Protein AF-A0A8K0P009-F1 (afdb_monomer)

Sequence (288 aa):
MQSMHVRSILKTGPILSSTVDIGKTGFQLRPVAGYLSPRDFLSGLAFRVFHCTQYIRHSSDPFYTPEPDCCHELLGHMPLLANPSFAQFSQELGLATLGASDDDVQKLATLYFFTVEFGLCKQRGKMRVYGAGLLSSVSELRHAVSLSPSGEGKEKTKLKRFDPEITCQEECVITAFQNAYFYTDSFEEAKEKMRAFASKIKRPFGVRYNPYTQSVEVLSSAQKVAALVSELRGDLCIVSNALAKIREQDETVDVEGLATLLKKGIGIESGQNQGGKVDNAENSTNNN

Foldseek 3Di:
DDPPDPVPVVPDDPDQDDWDQLAPQRATEHEDCFDDDLLVQLLCLLLSYHYAYAAQDDPVCNQDDLGCHNLLCVQQQSVQCNPNLSSVLSNLLSQLSVQFDPLVSLLSSLLCCLPQAFAWEQDPNAIGTRHSVLRSHPVLVVVVNCLTPPHPDPPVVQEEEDASVVSSPADDDRPDHGSHHYYYHDSVVSSVRSVVVSVPGDDQWHWDQDNVVSDIDTHNDPVSVVVVVVVVVVVVVVVVVVVVVVCVVDVPDPPVVVVVVVVVVPDDPPDDDPDDPPDDDDDDDDDD

Solvent-accessible surface area (backbone atoms only — not comparable to full-atom values): 17039 Å² total; per-residue (Å²): 135,84,82,82,65,78,59,68,86,71,67,68,72,103,59,102,72,79,64,45,74,61,54,94,47,68,26,30,38,38,86,36,98,66,92,66,57,65,64,61,49,37,44,31,20,39,68,33,30,44,77,35,40,78,54,70,67,61,82,93,43,79,78,59,69,93,62,80,25,28,61,35,44,58,60,13,44,47,70,44,42,41,34,59,62,49,34,50,40,49,23,50,58,6,52,52,42,66,78,43,52,72,71,56,33,50,30,50,44,32,41,42,43,45,36,59,29,46,13,32,33,36,55,94,91,37,81,43,80,63,5,14,56,32,64,51,20,71,68,52,35,53,52,62,57,39,44,34,94,91,35,94,53,92,61,48,84,33,61,43,74,66,42,69,86,61,46,32,72,53,81,86,57,81,90,54,80,65,78,60,38,27,32,38,71,43,59,65,58,50,37,55,51,48,52,64,51,46,72,69,57,78,54,95,53,48,78,42,76,39,80,90,77,71,42,77,46,76,42,69,47,70,69,56,48,49,52,50,52,54,53,52,52,51,54,52,49,53,52,52,54,50,51,54,57,46,46,77,77,38,84,82,63,63,61,66,64,55,54,47,55,61,58,68,75,63,77,71,84,77,80,76,77,82,77,79,81,82,86,76,88,82,89,82,88,76,88,134

Organism: Ladona fulva (NCBI:txid123851)

Radius of gyration: 24.61 Å; Cα contacts (8 Å, |Δi|>4): 345; chains: 1; bounding box: 63×99×61 Å

pLDDT: mean 81.7, std 20.59, range [25.66, 98.25]

Secondary structure (DSSP, 8-state):
-----TTTTT---S-TT-PEE-STT--EEEE-SS---HHHHHHHHHTTEEEE------TT-TT--SS--HHHIIIIIHHHHTSHHHHHHHHHHHHHHTT--HHHHHHHHHHHIIIIIT-EEEETTEEEE--HHHHH-HHHHHHHHHTSTTS--S-GGGEEE--HHHHTTS---SSS--S-EEEES-HHHHHHHHHHHHTTS--SSEEEEETTTTEEEEE-SHHHHHHHHHHHHHHHHHHHHHHHHHHHH-TT--HHHHHHHHHHTT----------------------

Nearest PDB structures (foldseek):
  7zii-assembly1_A  TM=9.830E-01  e=1.127E-25  Homo sapiens
  7zih-assembly1_A  TM=9.866E-01  e=1.502E-25  Homo sapiens
  2pah-assembly1_B-2  TM=9.469E-01  e=3.773E-26  Homo sapiens
  2pah-assembly1_A-2  TM=8.818E-01  e=1.502E-26  Homo sapiens
  1kw0-assembly1_A-2  TM=9.255E-01  e=6.337E-25  Homo sapiens

Structure (mmCIF, N/CA/C/O backbone):
data_AF-A0A8K0P009-F1
#
_entry.id   AF-A0A8K0P009-F1
#
loop_
_atom_site.group_PDB
_atom_site.id
_atom_site.type_symbol
_atom_site.label_atom_id
_atom_site.label_alt_id
_atom_site.label_comp_id
_atom_site.label_asym_id
_atom_site.label_entity_id
_atom_site.label_seq_id
_atom_site.pdbx_PDB_ins_code
_atom_site.Cartn_x
_atom_site.Cartn_y
_atom_site.Cartn_z
_atom_site.occupancy
_atom_site.B_iso_or_equiv
_atom_site.auth_seq_id
_atom_site.auth_comp_id
_atom_site.auth_asym_id
_atom_site.auth_atom_id
_atom_site.pdbx_PDB_model_num
ATOM 1 N N . MET A 1 1 ? 26.035 -14.301 7.266 1.00 30.67 1 MET A N 1
ATOM 2 C CA . MET A 1 1 ? 25.347 -14.387 5.959 1.00 30.67 1 MET A CA 1
ATOM 3 C C . MET A 1 1 ? 24.536 -15.673 5.933 1.00 30.67 1 MET A C 1
ATOM 5 O O . MET A 1 1 ? 25.100 -16.729 5.687 1.00 30.67 1 MET A O 1
ATOM 9 N N . GLN A 1 2 ? 23.249 -15.622 6.284 1.00 27.97 2 GLN A N 1
ATOM 10 C CA . GLN A 1 2 ? 22.366 -16.779 6.111 1.00 27.97 2 GLN A CA 1
ATOM 11 C C . GLN A 1 2 ? 21.967 -16.859 4.635 1.00 27.97 2 GLN A C 1
ATOM 13 O O . GLN A 1 2 ? 21.415 -15.913 4.081 1.00 27.97 2 GLN A O 1
ATOM 18 N N . SER A 1 3 ? 22.308 -17.976 3.996 1.00 25.66 3 SER A N 1
ATOM 19 C CA . SER A 1 3 ? 21.879 -18.325 2.645 1.00 25.66 3 SER A CA 1
ATOM 20 C C . SER A 1 3 ? 20.359 -18.521 2.644 1.00 25.66 3 SER A C 1
ATOM 22 O O . SER A 1 3 ? 19.866 -19.556 3.092 1.00 25.66 3 SER A O 1
ATOM 24 N N . MET A 1 4 ? 19.609 -17.526 2.162 1.00 34.03 4 MET A N 1
ATOM 25 C CA . MET A 1 4 ? 18.204 -17.712 1.798 1.00 34.03 4 MET A CA 1
ATOM 26 C C . MET A 1 4 ? 18.154 -18.641 0.582 1.00 34.03 4 MET A C 1
ATOM 28 O O . MET A 1 4 ? 18.315 -18.222 -0.560 1.00 34.03 4 MET A O 1
ATOM 32 N N . HIS A 1 5 ? 17.981 -19.938 0.827 1.00 36.47 5 HIS A N 1
ATOM 33 C CA . HIS A 1 5 ? 17.626 -20.878 -0.226 1.00 36.47 5 HIS A CA 1
ATOM 34 C C . HIS A 1 5 ? 16.200 -20.552 -0.694 1.00 36.47 5 HIS A C 1
ATOM 36 O O . HIS A 1 5 ? 15.256 -20.697 0.079 1.00 36.47 5 HIS A O 1
ATOM 42 N N . VAL A 1 6 ? 16.030 -20.236 -1.983 1.00 43.78 6 VAL A N 1
ATOM 43 C CA . VAL A 1 6 ? 14.740 -20.046 -2.703 1.00 43.78 6 VAL A CA 1
ATOM 44 C C . VAL A 1 6 ? 13.778 -21.255 -2.567 1.00 43.78 6 VAL A C 1
ATOM 46 O O . VAL A 1 6 ? 12.625 -21.231 -2.980 1.00 43.78 6 VAL A O 1
ATOM 49 N N . ARG A 1 7 ? 14.218 -22.336 -1.914 1.00 37.19 7 ARG A N 1
ATOM 50 C CA . ARG A 1 7 ? 13.506 -23.609 -1.756 1.00 37.19 7 ARG A CA 1
ATOM 51 C C . ARG A 1 7 ? 12.251 -23.558 -0.874 1.00 37.19 7 ARG A C 1
ATOM 53 O O . ARG A 1 7 ? 11.506 -24.526 -0.917 1.00 37.19 7 ARG A O 1
ATOM 60 N N . SER A 1 8 ? 12.016 -22.509 -0.080 1.00 46.16 8 SER A N 1
ATOM 61 C CA . SER A 1 8 ? 10.871 -22.482 0.853 1.00 46.16 8 SER A CA 1
ATOM 62 C C . SER A 1 8 ? 9.523 -22.295 0.141 1.00 46.16 8 SER A C 1
ATOM 64 O O . SER A 1 8 ? 8.593 -23.050 0.395 1.00 46.16 8 SER A O 1
ATOM 66 N N . ILE A 1 9 ? 9.430 -21.367 -0.820 1.00 45.75 9 ILE A N 1
ATOM 67 C CA . ILE A 1 9 ? 8.174 -21.107 -1.558 1.00 45.75 9 ILE A CA 1
ATOM 68 C C . ILE A 1 9 ? 7.857 -22.224 -2.568 1.00 45.75 9 ILE A C 1
ATOM 70 O O . ILE A 1 9 ? 6.699 -22.463 -2.894 1.00 45.75 9 ILE A O 1
ATOM 74 N N . LEU A 1 10 ? 8.883 -22.938 -3.042 1.00 42.72 10 LEU A N 1
ATOM 75 C CA . LEU A 1 10 ? 8.761 -23.972 -4.077 1.00 42.72 10 LEU A CA 1
ATOM 76 C C . LEU A 1 10 ? 8.593 -25.401 -3.525 1.00 42.72 10 LEU A C 1
ATOM 78 O O . LEU A 1 10 ? 8.456 -26.342 -4.303 1.00 42.72 10 LEU A O 1
ATOM 82 N N . LYS A 1 11 ? 8.620 -25.600 -2.199 1.00 36.94 11 LYS A N 1
ATOM 83 C CA . LYS A 1 11 ? 8.397 -26.910 -1.565 1.00 36.94 11 LYS A CA 1
ATOM 84 C C . LYS A 1 11 ? 6.999 -27.016 -0.960 1.00 36.94 11 LYS A C 1
ATOM 86 O O . LYS A 1 11 ? 6.860 -27.201 0.244 1.00 36.94 11 LYS A O 1
ATOM 91 N N . THR A 1 12 ? 5.973 -27.029 -1.799 1.00 38.81 12 THR A N 1
ATOM 92 C CA . THR A 1 12 ? 4.740 -27.754 -1.478 1.00 38.81 12 THR A CA 1
ATOM 93 C C . THR A 1 12 ? 4.312 -28.561 -2.699 1.00 38.81 12 THR A C 1
ATOM 95 O O . THR A 1 12 ? 4.038 -28.029 -3.770 1.00 38.81 12 THR A O 1
ATOM 98 N N . GLY A 1 13 ? 4.323 -29.891 -2.543 1.00 34.75 13 GLY A N 1
ATOM 99 C CA . GLY A 1 13 ? 3.594 -30.804 -3.425 1.00 34.75 13 GLY A CA 1
ATOM 100 C C . GLY A 1 13 ? 2.082 -30.530 -3.357 1.00 34.75 13 GLY A C 1
ATOM 101 O O . GLY A 1 13 ? 1.672 -29.563 -2.719 1.00 34.75 13 GLY A O 1
ATOM 102 N N . PRO A 1 14 ? 1.236 -31.352 -3.997 1.00 34.50 14 PRO A N 1
ATOM 103 C CA . PRO A 1 14 ? -0.119 -30.979 -4.396 1.00 34.50 14 PRO A CA 1
ATOM 104 C C . PRO A 1 14 ? -1.031 -30.735 -3.186 1.00 34.50 14 PRO A C 1
ATOM 106 O O . PRO A 1 14 ? -1.722 -31.633 -2.721 1.00 34.50 14 PRO A O 1
ATOM 109 N N . ILE A 1 15 ? -1.036 -29.505 -2.676 1.00 35.59 15 ILE A N 1
ATOM 110 C CA . ILE A 1 15 ? -2.010 -28.981 -1.723 1.00 35.59 15 ILE A CA 1
ATOM 111 C C . ILE A 1 15 ? -2.274 -27.531 -2.133 1.00 35.59 15 ILE A C 1
ATOM 113 O O . ILE A 1 15 ? -1.469 -26.635 -1.898 1.00 35.59 15 ILE A O 1
ATOM 117 N N . LEU A 1 16 ? -3.433 -27.318 -2.750 1.00 37.25 16 LEU A N 1
ATOM 118 C CA . LEU A 1 16 ? -3.991 -26.054 -3.245 1.00 37.25 16 LEU A CA 1
ATOM 119 C C . LEU A 1 16 ? -4.258 -24.979 -2.153 1.00 37.25 16 LEU A C 1
ATOM 121 O O . LEU A 1 16 ? -5.179 -24.184 -2.301 1.00 37.25 16 LEU A O 1
ATOM 125 N N . SER A 1 17 ? -3.514 -24.929 -1.038 1.00 40.19 17 SER A N 1
ATOM 126 C CA . SER A 1 17 ? -3.898 -24.098 0.123 1.00 40.19 17 SER A CA 1
ATOM 127 C C . SER A 1 17 ? -2.759 -23.584 1.025 1.00 40.19 17 SER A C 1
ATOM 129 O O . SER A 1 17 ? -3.042 -23.082 2.114 1.00 40.19 17 SER A O 1
ATOM 131 N N . SER A 1 18 ? -1.478 -23.696 0.661 1.00 45.41 18 SER A N 1
ATOM 132 C CA . SER A 1 18 ? -0.405 -23.257 1.571 1.00 45.41 18 SER A CA 1
ATOM 133 C C . SER A 1 18 ? -0.130 -21.756 1.455 1.00 45.41 18 SER A C 1
ATOM 135 O O . SER A 1 18 ? 0.723 -21.326 0.679 1.00 45.41 18 SER A O 1
ATOM 137 N N . THR A 1 19 ? -0.847 -20.965 2.241 1.00 55.84 19 THR A N 1
ATOM 138 C CA . THR A 1 19 ? -0.528 -19.558 2.458 1.00 55.84 19 THR A CA 1
ATOM 139 C C . THR A 1 19 ? 0.731 -19.417 3.323 1.00 55.84 19 THR A C 1
ATOM 141 O O . THR A 1 19 ? 0.817 -20.044 4.378 1.00 55.84 19 THR A O 1
ATOM 144 N N . VAL A 1 20 ? 1.707 -18.604 2.903 1.00 60.28 20 VAL A N 1
ATOM 145 C CA . VAL A 1 20 ? 2.945 -18.342 3.672 1.00 60.28 20 VAL A CA 1
ATOM 146 C C . VAL A 1 20 ? 2.841 -16.992 4.381 1.00 60.28 20 VAL A C 1
ATOM 148 O O . VAL A 1 20 ? 2.578 -15.989 3.723 1.00 60.28 20 VAL A O 1
ATOM 151 N N . ASP A 1 21 ? 3.053 -16.963 5.700 1.00 70.00 21 ASP A N 1
ATOM 152 C CA . ASP A 1 21 ? 3.097 -15.726 6.496 1.00 70.00 21 ASP A CA 1
ATOM 153 C C . ASP A 1 21 ? 4.453 -15.014 6.322 1.00 70.00 21 ASP A C 1
ATOM 155 O O . ASP A 1 21 ? 5.514 -15.612 6.520 1.00 70.00 21 ASP A O 1
ATOM 159 N N . ILE A 1 22 ? 4.416 -13.736 5.936 1.00 63.84 22 ILE A N 1
ATOM 160 C CA . ILE A 1 22 ? 5.591 -12.893 5.656 1.00 63.84 22 ILE A CA 1
ATOM 161 C C . ILE A 1 22 ? 6.216 -12.331 6.956 1.00 63.84 22 ILE A C 1
ATOM 163 O O . ILE A 1 22 ? 7.293 -11.733 6.926 1.00 63.84 22 ILE A O 1
ATOM 167 N N . GLY A 1 23 ? 5.604 -12.545 8.130 1.00 65.69 23 GLY A N 1
ATOM 168 C CA . GLY A 1 23 ? 6.205 -12.231 9.430 1.00 65.69 23 GLY A CA 1
ATOM 169 C C . GLY A 1 23 ? 5.229 -11.616 10.435 1.00 65.69 23 GLY A C 1
ATOM 170 O O . GLY A 1 23 ? 4.098 -12.047 10.589 1.00 65.69 23 GLY A O 1
ATOM 171 N N . LYS A 1 24 ? 5.652 -10.575 11.170 1.00 78.44 24 LYS A N 1
ATOM 172 C CA . LYS A 1 24 ? 4.846 -9.955 12.252 1.00 78.44 24 LYS A CA 1
ATOM 173 C C . LYS A 1 24 ? 3.678 -9.081 11.765 1.00 78.44 24 LYS A C 1
ATOM 175 O O . LYS A 1 24 ? 3.045 -8.407 12.575 1.00 78.44 24 LYS A O 1
ATOM 180 N N . THR A 1 25 ? 3.421 -9.027 10.461 1.00 92.06 25 THR A N 1
ATOM 181 C CA . THR A 1 25 ? 2.421 -8.132 9.860 1.00 92.06 25 THR A CA 1
ATOM 182 C C . THR A 1 25 ? 1.135 -8.854 9.474 1.00 92.06 25 THR A C 1
ATOM 184 O O . THR A 1 25 ? 0.177 -8.188 9.092 1.00 92.06 25 THR A O 1
ATOM 187 N N . GLY A 1 26 ? 1.068 -10.185 9.582 1.00 92.19 26 GLY A N 1
ATOM 188 C CA . GLY A 1 26 ? -0.100 -10.969 9.170 1.00 92.19 26 GLY A CA 1
ATOM 189 C C . GLY A 1 26 ? -0.363 -10.933 7.662 1.00 92.19 26 GLY A C 1
ATOM 190 O O . GLY A 1 26 ? -1.478 -11.234 7.243 1.00 92.19 26 GLY A O 1
ATOM 191 N N . PHE A 1 27 ? 0.628 -10.516 6.863 1.00 94.75 27 PHE A N 1
ATOM 192 C CA . PHE A 1 27 ? 0.581 -10.619 5.410 1.00 94.75 27 PHE A CA 1
ATOM 193 C C . PHE A 1 27 ? 0.875 -12.039 4.951 1.00 94.75 27 PHE A C 1
ATOM 195 O O . PHE A 1 27 ? 1.713 -12.739 5.511 1.00 94.75 27 PHE A O 1
ATOM 202 N N . GLN A 1 28 ? 0.179 -12.436 3.902 1.00 93.69 28 GLN A N 1
ATOM 203 C CA . GLN A 1 28 ? 0.027 -13.808 3.476 1.00 93.69 28 GLN A CA 1
ATOM 204 C C . GLN A 1 28 ? 0.265 -13.926 1.972 1.00 93.69 28 GLN A C 1
ATOM 206 O O . GLN A 1 28 ? -0.235 -13.111 1.201 1.00 93.69 28 GLN A O 1
ATOM 211 N N . LEU A 1 29 ? 1.008 -14.944 1.542 1.00 91.88 29 LEU A N 1
ATOM 212 C CA . LEU A 1 29 ? 1.266 -15.200 0.125 1.00 91.88 29 LEU A CA 1
ATOM 213 C C . LEU A 1 29 ? 0.272 -16.176 -0.479 1.00 91.88 29 LEU A C 1
ATOM 215 O O . LEU A 1 29 ? 0.093 -17.275 0.043 1.00 91.88 29 LEU A O 1
ATOM 219 N N . ARG A 1 30 ? -0.301 -15.807 -1.626 1.00 93.31 30 ARG A N 1
ATOM 220 C CA . ARG A 1 30 ? -1.132 -16.693 -2.440 1.00 93.31 30 ARG A CA 1
ATOM 221 C C . ARG A 1 30 ? -0.499 -16.887 -3.819 1.00 93.31 30 ARG A C 1
ATOM 223 O O . ARG A 1 30 ? -0.306 -15.895 -4.517 1.00 93.31 30 ARG A O 1
ATOM 230 N N . PRO A 1 31 ? -0.202 -18.127 -4.241 1.00 93.75 31 PRO A N 1
ATOM 231 C CA . PRO A 1 31 ? 0.301 -18.377 -5.584 1.00 93.75 31 PRO A CA 1
ATOM 232 C C . PRO A 1 31 ? -0.661 -17.867 -6.659 1.00 93.75 31 PRO A C 1
ATOM 234 O O . PRO A 1 31 ? -1.873 -18.077 -6.558 1.00 93.75 31 PRO A O 1
ATOM 237 N N . VAL A 1 32 ? -0.116 -17.243 -7.700 1.00 94.31 32 VAL A N 1
ATOM 238 C CA . VAL A 1 32 ? -0.857 -16.853 -8.902 1.00 94.31 32 VAL A CA 1
ATOM 239 C C . VAL A 1 32 ? -0.081 -17.249 -10.155 1.00 94.31 32 VAL A C 1
ATOM 241 O O . VAL A 1 32 ? 1.148 -17.238 -10.173 1.00 94.31 32 VAL A O 1
ATOM 244 N N . ALA A 1 33 ? -0.807 -17.641 -11.202 1.00 88.88 33 ALA A N 1
ATOM 245 C CA . ALA A 1 33 ? -0.206 -18.106 -12.451 1.00 88.88 33 ALA A CA 1
ATOM 246 C C . ALA A 1 33 ? 0.322 -16.965 -13.341 1.00 88.88 33 ALA A C 1
ATOM 248 O O . ALA A 1 33 ? 1.121 -17.222 -14.235 1.00 88.88 33 ALA A O 1
ATOM 249 N N . GLY A 1 34 ? -0.124 -15.728 -13.114 1.00 86.31 34 GLY A N 1
ATOM 250 C CA . GLY A 1 34 ? 0.221 -14.562 -13.923 1.00 86.31 34 GLY A CA 1
ATOM 251 C C . GLY A 1 34 ? -0.599 -13.338 -13.518 1.00 86.31 34 GLY A C 1
ATOM 252 O O . GLY A 1 34 ? -1.045 -13.240 -12.374 1.00 86.31 34 GLY A O 1
ATOM 253 N N . TYR A 1 35 ? -0.812 -12.421 -14.462 1.00 88.62 35 TYR A N 1
ATOM 254 C CA . TYR A 1 35 ? -1.508 -11.160 -14.212 1.00 88.62 35 TYR A CA 1
ATOM 255 C C . TYR A 1 35 ? -2.952 -11.349 -13.731 1.00 88.62 35 TYR A C 1
ATOM 257 O O . TYR A 1 35 ? -3.719 -12.146 -14.273 1.00 88.62 35 TYR A O 1
ATOM 265 N N . LEU A 1 36 ? -3.326 -10.549 -12.735 1.00 94.12 36 LEU A N 1
ATOM 266 C CA . LEU A 1 36 ? -4.698 -10.377 -12.271 1.00 94.12 36 LEU A CA 1
ATOM 267 C C . LEU A 1 36 ? -5.235 -9.027 -12.735 1.00 94.12 36 LEU A C 1
ATOM 269 O O . LEU A 1 36 ? -4.468 -8.099 -13.000 1.00 94.12 36 LEU A O 1
ATOM 273 N N . SER A 1 37 ? -6.562 -8.896 -12.776 1.00 97.06 37 SER A N 1
ATOM 274 C CA . SER A 1 37 ? -7.167 -7.574 -12.921 1.00 97.06 37 SER A CA 1
ATOM 275 C C . SER A 1 37 ? -6.740 -6.680 -11.742 1.00 97.06 37 SER A C 1
ATOM 277 O O . SER A 1 37 ? -6.559 -7.190 -10.627 1.00 97.06 37 SER A O 1
ATOM 279 N N . PRO A 1 38 ? -6.613 -5.350 -11.926 1.00 96.88 38 PRO A N 1
ATOM 280 C CA . PRO A 1 38 ? -6.282 -4.452 -10.822 1.00 96.88 38 PRO A CA 1
ATOM 281 C C . PRO A 1 38 ? -7.237 -4.603 -9.633 1.00 96.88 38 PRO A C 1
ATOM 283 O O . PRO A 1 38 ? -6.809 -4.583 -8.480 1.00 96.88 38 PRO A O 1
ATOM 286 N N . ARG A 1 39 ? -8.527 -4.834 -9.912 1.00 97.81 39 ARG A N 1
ATOM 287 C CA . ARG A 1 39 ? -9.554 -5.075 -8.896 1.00 97.81 39 ARG A CA 1
ATOM 288 C C . ARG A 1 39 ? -9.253 -6.323 -8.070 1.00 97.81 39 ARG A C 1
ATOM 290 O O . ARG A 1 39 ? -9.292 -6.238 -6.845 1.00 97.81 39 ARG A O 1
ATOM 297 N N . ASP A 1 40 ? -8.946 -7.449 -8.707 1.00 96.88 40 ASP A N 1
ATOM 298 C CA . ASP A 1 40 ? -8.700 -8.714 -8.003 1.00 96.88 40 ASP A CA 1
ATOM 299 C C . ASP A 1 40 ? -7.400 -8.669 -7.199 1.00 96.88 40 ASP A C 1
ATOM 301 O O . ASP A 1 40 ? -7.366 -9.084 -6.037 1.00 96.88 40 ASP A O 1
ATOM 305 N N . PHE A 1 41 ? -6.340 -8.110 -7.790 1.00 97.69 41 PHE A N 1
ATOM 306 C CA . PHE A 1 41 ? -5.055 -7.978 -7.116 1.00 97.69 41 PHE A CA 1
ATOM 307 C C . PHE A 1 41 ? -5.160 -7.083 -5.875 1.00 97.69 41 PHE A C 1
ATOM 309 O O . PHE A 1 41 ? -4.824 -7.516 -4.768 1.00 97.69 41 PHE A O 1
ATOM 316 N N . LEU A 1 42 ? -5.680 -5.860 -6.036 1.00 97.88 42 LEU A N 1
ATOM 317 C CA . LEU A 1 42 ? -5.794 -4.895 -4.941 1.00 97.88 42 LEU A CA 1
ATOM 318 C C . LEU A 1 42 ? -6.796 -5.356 -3.875 1.00 97.88 42 LEU A C 1
ATOM 320 O O . LEU A 1 42 ? -6.547 -5.159 -2.686 1.00 97.88 42 LEU A O 1
ATOM 324 N N . SER A 1 43 ? -7.881 -6.037 -4.260 1.00 96.69 43 SER A N 1
ATOM 325 C CA . SER A 1 43 ? -8.813 -6.623 -3.287 1.00 96.69 43 SER A CA 1
ATOM 326 C C . SER A 1 43 ? -8.117 -7.647 -2.390 1.00 96.69 43 SER A C 1
ATOM 328 O O . SER A 1 43 ? -8.418 -7.699 -1.202 1.00 96.69 43 SER A O 1
ATOM 330 N N . GLY A 1 44 ? -7.141 -8.405 -2.905 1.00 97.69 44 GLY A N 1
ATOM 331 C CA . GLY A 1 44 ? -6.297 -9.286 -2.090 1.00 97.69 44 GLY A CA 1
ATOM 332 C C . GLY A 1 44 ? -5.565 -8.537 -0.972 1.00 97.69 44 GLY A C 1
ATOM 333 O O . GLY A 1 44 ? -5.593 -8.963 0.187 1.00 97.69 44 GLY A O 1
ATOM 334 N N . LEU A 1 45 ? -4.999 -7.365 -1.282 1.00 98.00 45 LEU A N 1
ATOM 335 C CA . LEU A 1 45 ? -4.276 -6.549 -0.302 1.00 98.00 45 LEU A CA 1
ATOM 336 C C . LEU A 1 45 ? -5.169 -6.114 0.868 1.00 98.00 45 LEU A C 1
ATOM 338 O O . LEU A 1 45 ? -4.681 -6.000 1.993 1.00 98.00 45 LEU A O 1
ATOM 342 N N . ALA A 1 46 ? -6.479 -5.944 0.645 1.00 97.56 46 ALA A N 1
ATOM 343 C CA . ALA A 1 46 ? -7.436 -5.612 1.703 1.00 97.56 46 ALA A CA 1
ATOM 344 C C . ALA A 1 46 ? -7.458 -6.667 2.827 1.00 97.56 46 ALA A C 1
ATOM 346 O O . ALA A 1 46 ? -7.653 -6.330 3.998 1.00 97.56 46 ALA A O 1
ATOM 347 N N . PHE A 1 47 ? -7.192 -7.927 2.475 1.00 97.25 47 PHE A N 1
ATOM 348 C CA . PHE A 1 47 ? -7.119 -9.075 3.381 1.00 97.25 47 PHE A CA 1
ATOM 349 C C . PHE A 1 47 ? -5.686 -9.409 3.804 1.00 97.25 47 PHE A C 1
ATOM 351 O O . PHE A 1 47 ? -5.438 -10.477 4.354 1.00 97.25 47 PHE A O 1
ATOM 358 N N . ARG A 1 48 ? -4.729 -8.509 3.537 1.00 97.12 48 ARG A N 1
ATOM 359 C CA . ARG A 1 48 ? -3.292 -8.766 3.689 1.00 97.12 48 ARG A CA 1
ATOM 360 C C . ARG A 1 48 ? -2.823 -9.986 2.891 1.00 97.12 48 ARG A C 1
ATOM 362 O O . ARG A 1 48 ? -1.881 -10.660 3.287 1.00 97.12 48 ARG A O 1
ATOM 369 N N . VAL A 1 49 ? -3.459 -10.262 1.755 1.00 96.88 49 VAL A N 1
ATOM 370 C CA . VAL A 1 49 ? -3.055 -11.328 0.838 1.00 96.88 49 VAL A CA 1
ATOM 371 C C . VAL A 1 49 ? -2.335 -10.710 -0.350 1.00 96.88 49 VAL A C 1
ATOM 373 O O . VAL A 1 49 ? -2.902 -9.904 -1.084 1.00 96.88 49 VAL A O 1
ATOM 376 N N . PHE A 1 50 ? -1.084 -11.102 -0.548 1.00 97.06 50 PHE A N 1
ATOM 377 C CA . PHE A 1 50 ? -0.289 -10.726 -1.703 1.00 97.06 50 PHE A CA 1
ATOM 378 C C . PHE A 1 50 ? -0.236 -11.898 -2.690 1.00 97.06 50 PHE A C 1
ATOM 380 O O . PHE A 1 50 ? 0.161 -13.013 -2.334 1.00 97.06 50 PHE A O 1
ATOM 387 N N . HIS A 1 51 ? -0.672 -11.655 -3.925 1.00 95.94 51 HIS A N 1
ATOM 388 C CA . HIS A 1 51 ? -0.632 -12.648 -4.994 1.00 95.94 51 HIS A CA 1
ATOM 389 C C . HIS A 1 51 ? 0.779 -12.695 -5.582 1.00 95.94 51 HIS A C 1
ATOM 391 O O . HIS A 1 51 ? 1.270 -11.677 -6.045 1.00 95.94 51 HIS A O 1
ATOM 397 N N . CYS A 1 52 ? 1.425 -13.858 -5.532 1.00 94.31 52 CYS A N 1
ATOM 398 C CA . CYS A 1 52 ? 2.846 -14.024 -5.833 1.00 94.31 52 CYS A CA 1
ATOM 399 C C . CYS A 1 52 ? 3.036 -15.056 -6.943 1.00 94.31 52 CYS A C 1
ATOM 401 O O . CYS A 1 52 ? 2.531 -16.181 -6.844 1.00 94.31 52 CYS A O 1
ATOM 403 N N . THR A 1 53 ? 3.792 -14.706 -7.978 1.00 94.06 53 THR A N 1
ATOM 404 C CA . THR A 1 53 ? 4.212 -15.668 -9.001 1.00 94.06 53 THR A CA 1
ATOM 405 C C . THR A 1 53 ? 5.291 -16.613 -8.458 1.00 94.06 53 THR A C 1
ATOM 407 O O . THR A 1 53 ? 6.009 -16.313 -7.499 1.00 94.06 53 THR A O 1
ATOM 410 N N . GLN A 1 54 ? 5.390 -17.807 -9.050 1.00 93.25 54 GLN A N 1
ATOM 411 C CA . GLN A 1 54 ? 6.369 -18.833 -8.650 1.00 93.25 54 GLN A CA 1
ATOM 412 C C . GLN A 1 54 ? 7.403 -19.148 -9.736 1.00 93.25 54 GLN A C 1
ATOM 414 O O . GLN A 1 54 ? 8.404 -19.809 -9.456 1.00 93.25 54 GLN A O 1
ATOM 419 N N . TYR A 1 55 ? 7.173 -18.702 -10.973 1.00 92.69 55 TYR A N 1
ATOM 420 C CA . TYR A 1 55 ? 8.131 -18.896 -12.055 1.00 92.69 55 TYR A CA 1
ATOM 421 C C . TYR A 1 55 ? 9.325 -17.950 -11.896 1.00 92.69 55 TYR A C 1
ATOM 423 O O . TYR A 1 55 ? 9.233 -16.914 -11.245 1.00 92.69 55 TYR A O 1
ATOM 431 N N . ILE A 1 56 ? 10.460 -18.325 -12.479 1.00 93.69 56 ILE A N 1
ATOM 432 C CA . ILE A 1 56 ? 11.680 -17.514 -12.504 1.00 93.69 56 ILE A CA 1
ATOM 433 C C . ILE A 1 56 ? 11.905 -17.067 -13.948 1.00 93.69 56 ILE A C 1
ATOM 435 O O . ILE A 1 56 ? 11.667 -17.846 -14.874 1.00 93.69 56 ILE A O 1
ATOM 439 N N . ARG A 1 57 ? 12.356 -15.823 -14.136 1.00 93.44 57 ARG A N 1
ATOM 440 C CA . ARG A 1 57 ? 12.696 -15.253 -15.447 1.00 93.44 57 ARG A CA 1
ATOM 441 C C . ARG A 1 57 ? 13.692 -16.114 -16.231 1.00 93.44 57 ARG A C 1
ATOM 443 O O . ARG A 1 57 ? 14.472 -16.884 -15.664 1.00 93.44 57 ARG A O 1
ATOM 450 N N . HIS A 1 58 ? 13.695 -15.945 -17.550 1.00 94.50 58 HIS A N 1
ATOM 451 C CA . HIS A 1 58 ? 14.571 -16.707 -18.435 1.00 94.50 58 HIS A CA 1
ATOM 452 C C . HIS A 1 58 ? 16.055 -16.400 -18.172 1.00 94.50 58 HIS A C 1
ATOM 454 O O . HIS A 1 58 ? 16.462 -15.249 -18.029 1.00 94.50 58 HIS A O 1
ATOM 460 N N . SER A 1 59 ? 16.896 -17.435 -18.152 1.00 94.25 59 SER A N 1
ATOM 461 C CA . SER A 1 59 ? 18.303 -17.309 -17.754 1.00 94.25 59 SER A CA 1
ATOM 462 C C . SER A 1 59 ? 19.192 -16.573 -18.763 1.00 94.25 59 SER A C 1
ATOM 464 O O . SER A 1 59 ? 20.333 -16.260 -18.434 1.00 94.25 59 SER A O 1
ATOM 466 N N . SER A 1 60 ? 18.714 -16.322 -19.988 1.00 94.88 60 SER A N 1
ATOM 467 C CA . SER A 1 60 ? 19.479 -15.587 -21.009 1.00 94.88 60 SER A CA 1
ATOM 468 C C . SER A 1 60 ? 19.628 -14.099 -20.701 1.00 94.88 60 SER A C 1
ATOM 470 O O . SER A 1 60 ? 20.568 -13.487 -21.193 1.00 94.88 60 SER A O 1
ATOM 472 N N . ASP A 1 61 ? 18.709 -13.526 -19.920 1.00 88.75 61 ASP A N 1
ATOM 473 C CA . ASP A 1 61 ? 18.738 -12.117 -19.532 1.00 88.75 61 ASP A CA 1
ATOM 474 C C . ASP A 1 61 ? 18.290 -11.949 -18.068 1.00 88.75 61 ASP A C 1
ATOM 476 O O . ASP A 1 61 ? 17.180 -11.510 -17.780 1.00 88.75 61 ASP A O 1
ATOM 480 N N . PRO A 1 62 ? 19.126 -12.341 -17.090 1.00 88.12 62 PRO A N 1
ATOM 481 C CA . PRO A 1 62 ? 18.728 -12.362 -15.681 1.00 88.12 62 PRO A CA 1
ATOM 482 C C . PRO A 1 62 ? 18.492 -10.960 -15.089 1.00 88.12 62 PRO A C 1
ATOM 484 O O . PRO A 1 62 ? 17.879 -10.833 -14.025 1.00 88.12 62 PRO A O 1
ATOM 487 N N . PHE A 1 63 ? 18.972 -9.902 -15.748 1.00 85.44 63 PHE A N 1
ATOM 488 C CA . PHE A 1 63 ? 18.861 -8.523 -15.268 1.00 85.44 63 PHE A CA 1
ATOM 489 C C . PHE A 1 63 ? 17.619 -7.790 -15.786 1.00 85.44 63 PHE A C 1
ATOM 491 O O . PHE A 1 63 ? 17.376 -6.664 -15.353 1.00 85.44 63 PHE A O 1
ATOM 498 N N . TYR A 1 64 ? 16.824 -8.425 -16.648 1.00 80.00 64 TYR A N 1
ATOM 499 C CA . TYR A 1 64 ? 15.596 -7.865 -17.196 1.00 80.00 64 TYR A CA 1
ATOM 500 C C . TYR A 1 64 ? 14.467 -8.900 -17.179 1.00 80.00 64 TYR A C 1
ATOM 502 O O . TYR A 1 64 ? 14.663 -10.085 -17.429 1.00 80.00 64 TYR A O 1
ATOM 510 N N . THR A 1 65 ? 13.260 -8.446 -16.865 1.00 83.19 65 THR A N 1
ATOM 511 C CA . THR A 1 65 ? 12.035 -9.217 -17.069 1.00 83.19 65 THR A CA 1
ATOM 512 C C . THR A 1 65 ? 10.884 -8.233 -17.264 1.00 83.19 65 THR A C 1
ATOM 514 O O . THR A 1 65 ? 10.781 -7.287 -16.482 1.00 83.19 65 THR A O 1
ATOM 517 N N . PRO A 1 66 ? 10.039 -8.401 -18.296 1.00 79.94 66 PRO A N 1
ATOM 518 C CA . PRO A 1 66 ? 8.839 -7.583 -18.457 1.00 79.94 66 PRO A CA 1
ATOM 519 C C . PRO A 1 66 ? 7.726 -7.990 -17.481 1.00 79.94 66 PRO A C 1
ATOM 521 O O . PRO A 1 66 ? 6.817 -7.207 -17.220 1.00 79.94 66 PRO A O 1
ATOM 524 N N . GLU A 1 67 ? 7.800 -9.208 -16.941 1.00 86.69 67 GLU A N 1
ATOM 525 C CA . GLU A 1 67 ? 6.791 -9.778 -16.052 1.00 86.69 67 GLU A CA 1
ATOM 526 C C . GLU A 1 67 ? 7.324 -9.949 -14.622 1.00 86.69 67 GLU A C 1
ATOM 528 O O . GLU A 1 67 ? 8.519 -10.241 -14.454 1.00 86.69 67 GLU A O 1
ATOM 533 N N . PRO A 1 68 ? 6.466 -9.808 -13.592 1.00 90.19 68 PRO A N 1
ATOM 534 C CA . PRO A 1 68 ? 6.859 -9.991 -12.200 1.00 90.19 68 PRO A CA 1
ATOM 535 C C . PRO A 1 68 ? 7.097 -11.479 -11.917 1.00 90.19 68 PRO A C 1
ATOM 537 O O . PRO A 1 68 ? 6.171 -12.242 -11.660 1.00 90.19 68 PRO A O 1
ATOM 540 N N . ASP A 1 69 ? 8.353 -11.913 -11.995 1.00 93.44 69 ASP A N 1
ATOM 541 C CA . ASP A 1 69 ? 8.766 -13.267 -11.627 1.00 93.44 69 ASP A CA 1
ATOM 542 C C . ASP A 1 69 ? 9.004 -13.397 -10.112 1.00 93.44 69 ASP A C 1
ATOM 544 O O . ASP A 1 69 ? 9.104 -12.412 -9.385 1.00 93.44 69 ASP A O 1
ATOM 548 N N . CYS A 1 70 ? 9.200 -14.618 -9.619 1.00 93.38 70 CYS A N 1
ATOM 549 C CA . CYS A 1 70 ? 9.396 -14.890 -8.192 1.00 93.38 70 CYS A CA 1
ATOM 550 C C . CYS A 1 70 ? 10.570 -14.097 -7.574 1.00 93.38 70 CYS A C 1
ATOM 552 O O . CYS A 1 70 ? 10.537 -13.753 -6.391 1.00 93.38 70 CYS A O 1
ATOM 554 N N . CYS A 1 71 ? 11.605 -13.764 -8.357 1.00 93.31 71 CYS A N 1
ATOM 555 C CA . CYS A 1 71 ? 12.700 -12.902 -7.907 1.00 93.31 71 CYS A CA 1
ATOM 556 C C . CYS A 1 71 ? 12.227 -11.475 -7.600 1.00 93.31 71 CYS A C 1
ATOM 558 O O . CYS A 1 71 ? 12.636 -10.913 -6.582 1.00 93.31 71 CYS A O 1
ATOM 560 N N . HIS A 1 72 ? 11.382 -10.898 -8.457 1.00 95.31 72 HIS A N 1
ATOM 561 C CA . HIS A 1 72 ? 10.762 -9.595 -8.225 1.00 95.31 72 HIS A CA 1
ATOM 562 C C . HIS A 1 72 ? 9.924 -9.607 -6.941 1.00 95.31 72 HIS A C 1
ATOM 564 O O . HIS A 1 72 ? 10.124 -8.757 -6.073 1.00 95.31 72 HIS A O 1
ATOM 570 N N . GLU A 1 73 ? 9.100 -10.639 -6.756 1.00 94.62 73 GLU A N 1
ATOM 571 C CA . GLU A 1 73 ? 8.250 -10.762 -5.569 1.00 94.62 73 GLU A CA 1
ATOM 572 C C . GLU A 1 73 ? 9.073 -10.842 -4.281 1.00 94.62 73 GLU A C 1
ATOM 574 O O . GLU A 1 73 ? 8.864 -10.084 -3.328 1.00 94.62 73 GLU A O 1
ATOM 579 N N . LEU A 1 74 ? 10.063 -11.738 -4.265 1.00 91.94 74 LEU A N 1
ATOM 580 C CA . LEU A 1 74 ? 10.873 -12.033 -3.088 1.00 91.94 74 LEU A CA 1
ATOM 581 C C . LEU A 1 74 ? 11.828 -10.908 -2.698 1.00 91.94 74 LEU A C 1
ATOM 583 O O . LEU A 1 74 ? 12.023 -10.663 -1.507 1.00 91.94 74 LEU A O 1
ATOM 587 N N . LEU A 1 75 ? 12.462 -10.264 -3.676 1.00 91.69 75 LEU A N 1
ATOM 588 C CA . LEU A 1 75 ? 13.477 -9.239 -3.422 1.00 91.69 75 LEU A CA 1
ATOM 589 C C . LEU A 1 75 ? 12.876 -7.834 -3.356 1.00 91.69 75 LEU A C 1
ATOM 591 O O . LEU A 1 75 ? 13.400 -6.991 -2.629 1.00 91.69 75 LEU A O 1
ATOM 595 N N . GLY A 1 76 ? 11.797 -7.590 -4.101 1.00 94.44 76 GLY A N 1
ATOM 596 C CA . GLY A 1 76 ? 11.113 -6.306 -4.161 1.00 94.44 76 GLY A CA 1
ATOM 597 C C . GLY A 1 76 ? 10.073 -6.144 -3.058 1.00 94.44 76 GLY A C 1
ATOM 598 O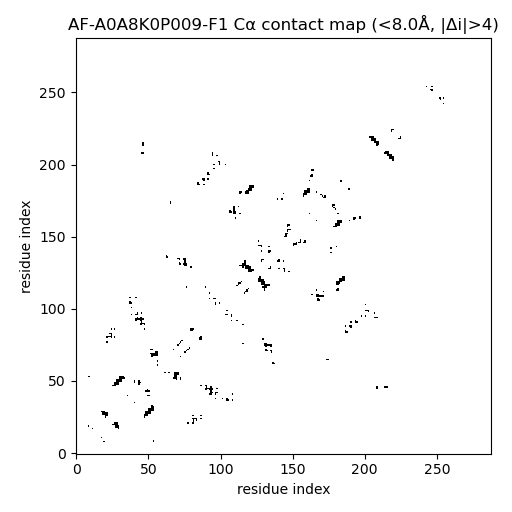 O . GLY A 1 76 ? 10.210 -5.272 -2.200 1.00 94.44 76 GLY A O 1
ATOM 599 N N . HIS A 1 77 ? 9.044 -6.993 -3.046 1.00 95.94 77 HIS A N 1
ATOM 600 C CA . HIS A 1 77 ? 7.876 -6.796 -2.182 1.00 95.94 77 HIS A CA 1
ATOM 601 C C . HIS A 1 77 ? 8.058 -7.327 -0.759 1.00 95.94 77 HIS A C 1
ATOM 603 O O . HIS A 1 77 ? 7.745 -6.625 0.211 1.00 95.94 77 HIS A O 1
ATOM 609 N N . MET A 1 78 ? 8.558 -8.559 -0.603 1.00 93.50 78 MET A N 1
ATOM 610 C CA . MET A 1 78 ? 8.557 -9.241 0.703 1.00 93.50 78 MET A CA 1
ATOM 611 C C . MET A 1 78 ? 9.256 -8.466 1.829 1.00 93.50 78 MET A C 1
ATOM 613 O O . MET A 1 78 ? 8.691 -8.398 2.926 1.00 93.50 78 MET A O 1
ATOM 617 N N . PRO A 1 79 ? 10.431 -7.835 1.614 1.00 92.31 79 PRO A N 1
ATOM 618 C CA . PRO A 1 79 ? 11.109 -7.099 2.678 1.00 92.31 79 PRO A CA 1
ATOM 619 C C . PRO A 1 79 ? 10.268 -5.948 3.240 1.00 92.31 79 PRO A C 1
ATOM 621 O O . PRO A 1 79 ? 10.340 -5.659 4.436 1.00 92.31 79 PRO A O 1
ATOM 624 N N . LEU A 1 80 ? 9.454 -5.303 2.401 1.00 92.94 80 LEU A N 1
ATOM 625 C CA . LEU A 1 80 ? 8.592 -4.208 2.832 1.00 92.94 80 LEU A CA 1
ATOM 626 C C . LEU A 1 80 ? 7.270 -4.678 3.417 1.00 92.94 80 LEU A C 1
ATOM 628 O O . LEU A 1 80 ? 6.797 -4.069 4.371 1.00 92.94 80 LEU A O 1
ATOM 632 N N . LEU A 1 81 ? 6.695 -5.780 2.938 1.00 94.81 81 LEU A N 1
ATOM 633 C CA . LEU A 1 81 ? 5.502 -6.360 3.566 1.00 94.81 81 LEU A CA 1
ATOM 634 C C . LEU A 1 81 ? 5.776 -6.875 4.990 1.00 94.81 81 LEU A C 1
ATOM 636 O O . LEU A 1 81 ? 4.855 -6.961 5.803 1.00 94.81 81 LEU A O 1
ATOM 640 N N . ALA A 1 82 ? 7.041 -7.134 5.335 1.00 91.56 82 ALA A N 1
ATOM 641 C CA . ALA A 1 82 ? 7.472 -7.396 6.708 1.00 91.56 82 ALA A CA 1
ATOM 642 C C . ALA A 1 82 ? 7.536 -6.129 7.596 1.00 91.56 82 ALA A C 1
ATOM 644 O O . ALA A 1 82 ? 7.644 -6.241 8.821 1.00 91.56 82 ALA A O 1
ATOM 645 N 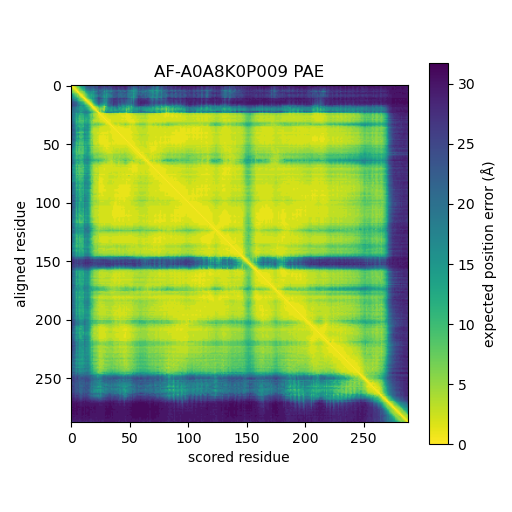N . ASN A 1 83 ? 7.456 -4.919 7.024 1.00 91.31 83 ASN A N 1
ATOM 646 C CA . ASN A 1 83 ? 7.367 -3.664 7.769 1.00 91.31 83 ASN A CA 1
ATOM 647 C C . ASN A 1 83 ? 5.898 -3.345 8.126 1.00 91.31 83 ASN A C 1
ATOM 649 O O . ASN A 1 83 ? 5.082 -3.180 7.221 1.00 91.31 83 ASN A O 1
ATOM 653 N N . PRO A 1 84 ? 5.536 -3.177 9.415 1.00 92.12 84 PRO A N 1
ATOM 654 C CA . PRO A 1 84 ? 4.142 -2.949 9.812 1.00 92.12 84 PRO A CA 1
ATOM 655 C C . PRO A 1 84 ? 3.489 -1.702 9.206 1.00 92.12 84 PRO A C 1
ATOM 657 O O . PRO A 1 84 ? 2.312 -1.740 8.852 1.00 92.12 84 PRO A O 1
ATOM 660 N N . SER A 1 85 ? 4.237 -0.602 9.071 1.00 91.00 85 SER A N 1
ATOM 661 C CA . SER A 1 85 ? 3.695 0.643 8.515 1.00 91.00 85 SER A CA 1
ATOM 662 C C . SER A 1 85 ? 3.408 0.494 7.020 1.00 91.00 85 SER A C 1
ATOM 664 O O . SER A 1 85 ? 2.329 0.864 6.560 1.00 91.00 85 SER A O 1
ATOM 666 N N . PHE A 1 86 ? 4.320 -0.142 6.282 1.00 93.75 86 PHE A N 1
ATOM 667 C CA . PHE A 1 86 ? 4.137 -0.422 4.860 1.00 93.75 86 PHE A CA 1
ATOM 668 C C . PHE A 1 86 ? 3.052 -1.476 4.585 1.00 93.75 86 PHE A C 1
ATOM 670 O O . PHE A 1 86 ? 2.263 -1.335 3.652 1.00 93.75 86 PHE A O 1
ATOM 677 N N . ALA A 1 87 ? 2.960 -2.511 5.421 1.00 94.81 87 ALA A N 1
ATOM 678 C CA . ALA A 1 87 ? 1.883 -3.493 5.356 1.00 94.81 87 ALA A CA 1
ATOM 679 C C . ALA A 1 87 ? 0.511 -2.823 5.537 1.00 94.81 87 ALA A C 1
ATOM 681 O O . ALA A 1 87 ? -0.418 -3.078 4.773 1.00 94.81 87 ALA A O 1
ATOM 682 N N . GLN A 1 88 ? 0.387 -1.913 6.507 1.00 93.88 88 GLN A N 1
ATOM 683 C CA . GLN A 1 88 ? -0.846 -1.152 6.701 1.00 93.88 88 GLN A CA 1
ATOM 684 C C . GLN A 1 88 ? -1.160 -0.252 5.499 1.00 93.88 88 GLN A C 1
ATOM 686 O O . GLN A 1 88 ? -2.302 -0.228 5.057 1.00 93.88 88 GLN A O 1
ATOM 691 N N . PHE A 1 89 ? -0.158 0.430 4.937 1.00 95.25 89 PHE A N 1
ATOM 692 C CA . PHE A 1 89 ? -0.313 1.224 3.713 1.00 95.25 89 PHE A CA 1
ATOM 693 C C . PHE A 1 89 ? -0.839 0.387 2.539 1.00 95.25 89 PHE A C 1
ATOM 695 O O . PHE A 1 89 ? -1.818 0.755 1.891 1.00 95.25 89 PHE A O 1
ATOM 702 N N . SER A 1 90 ? -0.238 -0.782 2.318 1.00 96.75 90 SER A N 1
ATOM 703 C CA . SER A 1 90 ? -0.645 -1.713 1.261 1.00 96.75 90 SER A CA 1
ATOM 704 C C . SER A 1 90 ? -2.083 -2.202 1.467 1.00 96.75 90 SER A C 1
ATOM 706 O O . SER A 1 90 ? -2.862 -2.285 0.520 1.00 96.75 90 SER A O 1
ATOM 708 N N . GLN A 1 91 ? -2.467 -2.475 2.717 1.00 96.69 91 GLN A N 1
ATOM 709 C CA . GLN A 1 91 ? -3.834 -2.864 3.054 1.00 96.69 91 GLN A CA 1
ATOM 710 C C . GLN A 1 91 ? -4.842 -1.723 2.850 1.00 96.69 91 GLN A C 1
ATOM 712 O O . GLN A 1 91 ? -5.962 -1.978 2.410 1.00 96.69 91 GLN A O 1
ATOM 717 N N . GLU A 1 92 ? -4.475 -0.476 3.150 1.00 94.56 92 GLU A N 1
ATOM 718 C CA . GLU A 1 92 ? -5.340 0.693 2.939 1.00 94.56 92 GLU A CA 1
ATOM 719 C C . GLU A 1 92 ? -5.675 0.902 1.461 1.00 94.56 92 GLU A C 1
ATOM 721 O O . GLU A 1 92 ? -6.841 1.142 1.139 1.00 94.56 92 GLU A O 1
ATOM 726 N N . LEU A 1 93 ? -4.695 0.723 0.566 1.00 95.75 93 LEU A N 1
ATOM 727 C CA . LEU A 1 93 ? -4.927 0.692 -0.883 1.00 95.75 93 LEU A CA 1
ATOM 728 C C . LEU A 1 93 ? -5.972 -0.368 -1.251 1.00 95.75 93 LEU A C 1
ATOM 730 O O . LEU A 1 93 ? -6.943 -0.066 -1.942 1.00 95.75 93 LEU A O 1
ATOM 734 N N . GLY A 1 94 ? -5.823 -1.589 -0.731 1.00 97.19 94 GLY A N 1
ATOM 735 C CA . GLY A 1 94 ? -6.780 -2.661 -0.988 1.00 97.19 94 GLY A CA 1
ATOM 736 C C . GLY A 1 94 ? -8.183 -2.359 -0.459 1.00 97.19 94 GLY A C 1
ATOM 737 O O . GLY A 1 94 ? -9.164 -2.480 -1.190 1.00 97.19 94 GLY A O 1
ATOM 738 N N . LEU A 1 95 ? -8.304 -1.891 0.786 1.00 96.75 95 LEU A N 1
ATOM 739 C CA . LEU A 1 95 ? -9.592 -1.530 1.394 1.00 96.75 95 LEU A CA 1
ATOM 740 C C . LEU A 1 95 ? -10.305 -0.389 0.650 1.00 96.75 95 LEU A C 1
ATOM 742 O O . LEU A 1 95 ? -11.540 -0.336 0.637 1.00 96.75 95 LEU A O 1
ATOM 746 N N . ALA A 1 96 ? -9.554 0.522 0.027 1.00 96.06 96 ALA A N 1
ATOM 747 C CA . ALA A 1 96 ? -10.110 1.595 -0.791 1.00 96.06 96 ALA A CA 1
ATOM 748 C C . ALA A 1 96 ? -10.774 1.076 -2.080 1.00 96.06 96 ALA A C 1
ATOM 750 O O . ALA A 1 96 ? -11.743 1.678 -2.534 1.00 96.06 96 ALA A O 1
ATOM 751 N N . THR A 1 97 ? -10.328 -0.064 -2.626 1.00 96.81 97 THR A N 1
ATOM 752 C CA . THR A 1 97 ? -10.924 -0.653 -3.844 1.00 96.81 97 THR A CA 1
ATOM 753 C C . THR A 1 97 ? -12.264 -1.349 -3.615 1.00 96.81 97 THR A C 1
ATOM 755 O O . THR A 1 97 ? -13.055 -1.506 -4.550 1.00 96.81 97 THR A O 1
ATOM 758 N N . LEU A 1 98 ? -12.556 -1.758 -2.376 1.00 95.94 98 LEU A N 1
ATOM 759 C CA . LEU A 1 98 ? -13.764 -2.515 -2.060 1.00 95.94 98 LEU A CA 1
ATOM 760 C C . LEU A 1 98 ? -15.017 -1.651 -2.260 1.00 95.94 98 LEU A C 1
ATOM 762 O O . LEU A 1 98 ? -15.260 -0.691 -1.520 1.00 95.94 98 LEU A O 1
ATOM 766 N N . GLY A 1 99 ? -15.814 -2.019 -3.267 1.00 93.12 99 GLY A N 1
ATOM 767 C CA . GLY A 1 99 ? -17.021 -1.293 -3.668 1.00 93.12 99 GLY A CA 1
ATOM 768 C C . GLY A 1 99 ? -16.769 -0.012 -4.470 1.00 93.12 99 GLY A C 1
ATOM 769 O O . GLY A 1 99 ? -17.712 0.746 -4.676 1.00 93.12 99 GLY A O 1
ATOM 770 N N . ALA A 1 100 ? -15.530 0.245 -4.901 1.00 96.38 100 ALA A N 1
ATOM 771 C CA . ALA A 1 100 ? -15.187 1.387 -5.746 1.00 96.38 100 ALA A CA 1
ATOM 772 C C . ALA A 1 100 ? -15.522 1.127 -7.227 1.00 96.38 100 ALA A C 1
ATOM 774 O O . ALA A 1 100 ? -15.539 -0.027 -7.674 1.00 96.38 100 ALA A O 1
ATOM 775 N N . SER A 1 101 ? -15.751 2.205 -7.985 1.00 97.06 101 SER A N 1
ATOM 776 C CA . SER A 1 101 ? -15.928 2.168 -9.445 1.00 97.06 101 SER A CA 1
ATOM 777 C C . SER A 1 101 ? -14.665 1.661 -10.155 1.00 97.06 101 SER A C 1
ATOM 779 O O . SER A 1 101 ? -13.583 1.687 -9.569 1.00 97.06 101 SER A O 1
ATOM 781 N N . ASP A 1 102 ? -14.774 1.188 -11.399 1.00 97.06 102 ASP A N 1
ATOM 782 C CA . ASP A 1 102 ? -13.590 0.766 -12.167 1.00 97.06 102 ASP A CA 1
ATOM 783 C C . ASP A 1 102 ? -12.615 1.932 -12.398 1.00 97.06 102 ASP A C 1
ATOM 785 O O . ASP A 1 102 ? -11.408 1.748 -12.259 1.00 97.06 102 ASP A O 1
ATOM 789 N N . ASP A 1 103 ? -13.129 3.146 -12.620 1.00 97.06 103 ASP A N 1
ATOM 790 C CA . ASP A 1 103 ? -12.316 4.362 -12.747 1.00 97.06 103 ASP A CA 1
ATOM 791 C C . ASP A 1 103 ? -11.501 4.642 -11.477 1.00 97.06 103 ASP A C 1
ATOM 793 O O . ASP A 1 103 ? -10.313 4.964 -11.539 1.00 97.06 103 ASP A O 1
ATOM 797 N N . ASP A 1 104 ? -12.117 4.508 -10.300 1.00 97.50 104 ASP A N 1
ATOM 798 C CA . ASP A 1 104 ? -11.418 4.710 -9.029 1.00 97.50 104 ASP A CA 1
ATOM 799 C C . ASP A 1 104 ? -10.443 3.566 -8.728 1.00 97.50 104 ASP A C 1
ATOM 801 O O . ASP A 1 104 ? -9.363 3.810 -8.191 1.00 97.50 104 ASP A O 1
ATOM 805 N N . VAL A 1 105 ? -10.771 2.328 -9.115 1.00 98.06 105 VAL A N 1
ATOM 806 C CA . VAL A 1 105 ? -9.829 1.201 -9.040 1.00 98.06 105 VAL A CA 1
ATOM 807 C C . VAL A 1 105 ? -8.619 1.446 -9.935 1.00 98.06 105 VAL A C 1
ATOM 809 O O . VAL A 1 105 ? -7.499 1.192 -9.499 1.00 98.06 105 VAL A O 1
ATOM 812 N N . GLN A 1 106 ? -8.805 1.991 -11.138 1.00 98.06 106 GLN A N 1
ATOM 813 C CA . GLN A 1 106 ? -7.695 2.316 -12.027 1.00 98.06 106 GLN A CA 1
ATOM 814 C C . GLN A 1 106 ? -6.803 3.412 -11.433 1.00 98.06 106 GLN A C 1
ATOM 816 O O . GLN A 1 106 ? -5.583 3.266 -11.428 1.00 98.06 106 GLN A O 1
ATOM 821 N N . LYS A 1 107 ? -7.388 4.461 -10.840 1.00 98.19 107 LYS A N 1
ATOM 822 C CA . LYS A 1 107 ? -6.621 5.477 -10.096 1.00 98.19 107 LYS A CA 1
ATOM 823 C C . LYS A 1 107 ? -5.835 4.857 -8.942 1.00 98.19 107 LYS A C 1
ATOM 825 O O . LYS A 1 107 ? -4.662 5.170 -8.766 1.00 98.19 107 LYS A O 1
ATOM 830 N N . LEU A 1 108 ? -6.456 3.969 -8.162 1.00 98.00 108 LEU A N 1
ATOM 831 C CA . LEU A 1 108 ? -5.793 3.261 -7.062 1.00 98.00 108 LEU A CA 1
ATOM 832 C C . LEU A 1 108 ? -4.673 2.337 -7.559 1.00 98.00 108 LEU A C 1
ATOM 834 O O . LEU A 1 108 ? -3.649 2.228 -6.890 1.00 98.00 108 LEU A O 1
ATOM 838 N N . ALA A 1 109 ? -4.826 1.725 -8.733 1.00 98.06 109 ALA A N 1
ATOM 839 C CA . ALA A 1 109 ? -3.780 0.936 -9.377 1.00 98.06 109 ALA A CA 1
ATOM 840 C C . ALA A 1 109 ? -2.587 1.808 -9.793 1.00 98.06 109 ALA A C 1
ATOM 842 O O . ALA A 1 109 ? -1.444 1.444 -9.528 1.00 98.06 109 ALA A O 1
ATOM 843 N N . THR A 1 110 ? -2.836 2.998 -10.344 1.00 98.19 110 THR A N 1
ATOM 844 C CA . THR A 1 110 ? -1.780 3.980 -10.634 1.00 98.19 110 THR A CA 1
ATOM 845 C C . THR A 1 110 ? -1.074 4.436 -9.353 1.00 98.19 110 THR A C 1
ATOM 847 O O . THR A 1 110 ? 0.153 4.521 -9.305 1.00 98.19 110 THR A O 1
ATOM 850 N N . LEU A 1 111 ? -1.823 4.671 -8.271 1.00 98.19 111 LEU A N 1
ATOM 851 C CA . LEU A 1 111 ? -1.242 5.008 -6.968 1.00 98.19 111 LEU A CA 1
ATOM 852 C C . LEU A 1 111 ? -0.400 3.866 -6.404 1.00 98.19 111 LEU A C 1
ATOM 854 O O . LEU A 1 111 ? 0.695 4.122 -5.908 1.00 98.19 111 LEU A O 1
ATOM 858 N N . TYR A 1 112 ? -0.869 2.622 -6.512 1.00 98.25 112 TYR A N 1
ATOM 859 C CA . TYR A 1 112 ? -0.093 1.436 -6.162 1.00 98.25 112 TYR A CA 1
ATOM 860 C C . TYR A 1 112 ? 1.214 1.386 -6.961 1.00 98.25 112 TYR A C 1
ATOM 862 O O . TYR A 1 112 ? 2.283 1.243 -6.376 1.00 98.25 112 TYR A O 1
ATOM 870 N N . PHE A 1 113 ? 1.152 1.604 -8.273 1.00 97.75 113 PHE A N 1
ATOM 871 C CA . PHE A 1 113 ? 2.316 1.589 -9.153 1.00 97.75 113 PHE A CA 1
ATOM 872 C C . PHE A 1 113 ? 3.360 2.645 -8.745 1.00 97.75 113 PHE A C 1
ATOM 874 O O . PHE A 1 113 ? 4.516 2.335 -8.470 1.00 97.75 113 PHE A O 1
ATOM 881 N N . PHE A 1 114 ? 2.966 3.903 -8.573 1.00 97.81 114 PHE A N 1
ATOM 882 C CA . PHE A 1 114 ? 3.914 4.966 -8.213 1.00 97.81 114 PHE A CA 1
ATOM 883 C C . PHE A 1 114 ? 4.316 5.005 -6.731 1.00 97.81 114 PHE A C 1
ATOM 885 O O . PHE A 1 114 ? 5.107 5.861 -6.327 1.00 97.81 114 PHE A O 1
ATOM 892 N N . THR A 1 115 ? 3.805 4.078 -5.919 1.00 97.38 115 THR A N 1
ATOM 893 C CA . THR A 1 115 ? 4.219 3.903 -4.524 1.00 97.38 115 THR A CA 1
ATOM 894 C C . THR A 1 115 ? 4.848 2.531 -4.312 1.00 97.38 115 THR A C 1
ATOM 896 O O . THR A 1 115 ? 6.065 2.426 -4.208 1.00 97.38 115 THR A O 1
ATOM 899 N N . VAL A 1 116 ? 4.059 1.463 -4.287 1.00 97.50 116 VAL A N 1
ATOM 900 C CA . VAL A 1 116 ? 4.528 0.100 -4.024 1.00 97.50 116 VAL A CA 1
ATOM 901 C C . VAL A 1 116 ? 5.511 -0.409 -5.084 1.00 97.50 116 VAL A C 1
ATOM 903 O O . VAL A 1 116 ? 6.474 -1.065 -4.696 1.00 97.50 116 VAL A O 1
ATOM 906 N N . GLU A 1 117 ? 5.356 -0.069 -6.369 1.00 96.88 117 GLU A N 1
ATOM 907 C CA . GLU A 1 117 ? 6.285 -0.524 -7.427 1.00 96.88 117 GLU A CA 1
ATOM 908 C C . GLU A 1 117 ? 7.481 0.413 -7.637 1.00 96.88 117 GLU A C 1
ATOM 910 O O . GLU A 1 117 ? 8.628 -0.032 -7.706 1.00 96.88 117 GLU A O 1
ATOM 915 N N . PHE A 1 118 ? 7.236 1.725 -7.699 1.00 96.50 118 PHE A N 1
ATOM 916 C CA . PHE A 1 118 ? 8.241 2.720 -8.104 1.00 96.50 118 PHE A CA 1
ATOM 917 C C . PHE A 1 118 ? 8.412 3.880 -7.113 1.00 96.50 118 PHE A C 1
ATOM 919 O O . PHE A 1 118 ? 8.915 4.948 -7.468 1.00 96.50 118 PHE A O 1
ATOM 926 N N . GLY A 1 119 ? 8.013 3.689 -5.856 1.00 95.88 119 GLY A N 1
ATOM 927 C CA . GLY A 1 119 ? 8.066 4.723 -4.827 1.00 95.88 119 GLY A CA 1
ATOM 928 C C . GLY A 1 119 ? 9.441 4.930 -4.188 1.00 95.88 119 GLY A C 1
ATOM 929 O O . GLY A 1 119 ? 10.252 4.010 -4.006 1.00 95.88 119 GLY A O 1
ATOM 930 N N . LEU A 1 120 ? 9.688 6.181 -3.799 1.00 95.44 120 LEU A N 1
ATOM 931 C CA . LEU A 1 120 ? 10.875 6.614 -3.064 1.00 95.44 120 LEU A CA 1
ATOM 932 C C . LEU A 1 120 ? 10.486 7.232 -1.718 1.00 95.44 120 LEU A C 1
ATOM 934 O O . LEU A 1 120 ? 9.367 7.696 -1.512 1.00 95.44 120 LEU A O 1
ATOM 938 N N . CYS A 1 121 ? 11.423 7.288 -0.779 1.00 93.50 121 CYS A N 1
ATOM 939 C CA . CYS A 1 121 ? 11.217 7.978 0.487 1.00 93.50 121 CYS A CA 1
ATOM 940 C C . CYS A 1 121 ? 12.446 8.773 0.927 1.00 93.50 121 CYS A C 1
ATOM 942 O O . CYS A 1 121 ? 13.583 8.452 0.582 1.00 93.50 121 CYS A O 1
ATOM 944 N N . LYS A 1 122 ? 12.237 9.818 1.728 1.00 91.88 122 LYS A N 1
ATOM 945 C CA . LYS A 1 122 ? 13.322 10.508 2.427 1.00 91.88 122 LYS A CA 1
ATOM 946 C C . LYS A 1 122 ? 13.530 9.877 3.792 1.00 91.88 122 LYS A C 1
ATOM 948 O O . LYS A 1 122 ? 12.676 9.942 4.661 1.00 91.88 122 LYS A O 1
ATOM 953 N N . GLN A 1 123 ? 14.720 9.341 4.023 1.00 89.19 123 GLN A N 1
ATOM 954 C CA . GLN A 1 123 ? 15.113 8.807 5.318 1.00 89.19 123 GLN A CA 1
ATOM 955 C C . GLN A 1 123 ? 16.330 9.570 5.834 1.00 89.19 123 GLN A C 1
ATOM 957 O O . GLN A 1 123 ? 17.399 9.543 5.220 1.00 89.19 123 GLN A O 1
ATOM 962 N N . ARG A 1 124 ? 16.176 10.256 6.976 1.00 88.69 124 ARG A N 1
ATOM 963 C CA . ARG A 1 124 ? 17.236 11.084 7.591 1.00 88.69 124 ARG A CA 1
ATOM 964 C C . ARG A 1 124 ? 17.842 12.085 6.591 1.00 88.69 124 ARG A C 1
ATOM 966 O O . ARG A 1 124 ? 19.057 12.173 6.440 1.00 88.69 124 ARG A O 1
ATOM 973 N N . GLY A 1 125 ? 16.976 12.772 5.844 1.00 85.25 125 GLY A N 1
ATOM 974 C CA . GLY A 1 125 ? 17.361 13.764 4.834 1.00 85.25 125 GLY A CA 1
ATOM 975 C C . GLY A 1 125 ? 17.933 13.197 3.528 1.00 85.25 125 GLY A C 1
ATOM 976 O O . GLY A 1 125 ? 18.210 13.969 2.616 1.00 85.25 125 GLY A O 1
ATOM 977 N N . LYS A 1 126 ? 18.093 11.872 3.397 1.00 88.19 126 LYS A N 1
ATOM 978 C CA . LYS A 1 126 ? 18.604 11.224 2.180 1.00 88.19 126 LYS A CA 1
ATOM 979 C C . LYS A 1 126 ? 17.482 10.533 1.422 1.00 88.19 126 LYS A C 1
ATOM 981 O O . LYS A 1 126 ? 16.642 9.882 2.035 1.00 88.19 126 LYS A O 1
ATOM 986 N N . MET A 1 127 ? 17.503 10.636 0.097 1.00 90.06 127 MET A N 1
ATOM 987 C CA . MET A 1 127 ? 16.571 9.898 -0.749 1.00 90.06 127 MET A CA 1
ATOM 988 C C . MET A 1 127 ? 16.921 8.406 -0.744 1.00 90.06 127 MET A C 1
ATOM 990 O O . MET A 1 127 ? 18.094 8.028 -0.830 1.00 90.06 127 MET A O 1
ATOM 994 N N . ARG A 1 128 ? 15.901 7.566 -0.607 1.00 92.00 128 ARG A N 1
ATOM 995 C CA . ARG A 1 128 ? 15.961 6.107 -0.590 1.00 92.00 128 ARG A CA 1
ATOM 996 C C . ARG A 1 128 ? 14.863 5.551 -1.481 1.00 92.00 128 ARG A C 1
ATOM 998 O O . ARG A 1 128 ? 13.853 6.202 -1.722 1.00 92.00 128 ARG A O 1
ATOM 1005 N N . VAL A 1 129 ? 15.090 4.342 -1.961 1.00 93.88 129 VAL A N 1
ATOM 1006 C CA . VAL A 1 129 ? 14.146 3.601 -2.790 1.00 93.88 129 VAL A CA 1
ATOM 1007 C C . VAL A 1 129 ? 13.459 2.559 -1.925 1.00 93.88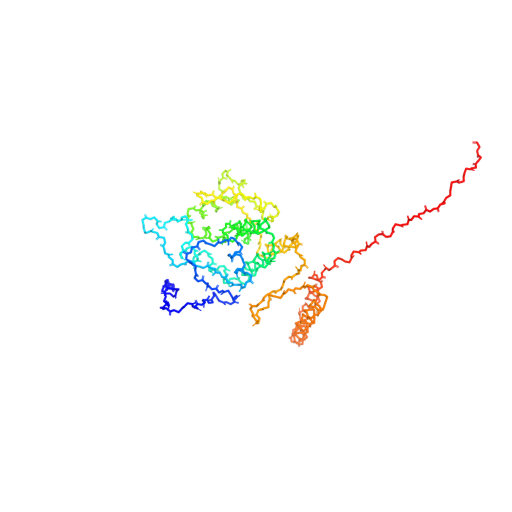 129 VAL A C 1
ATOM 1009 O O . VAL A 1 129 ? 14.108 1.948 -1.074 1.00 93.88 129 VAL A O 1
ATOM 1012 N N . TYR A 1 130 ? 12.164 2.370 -2.155 1.00 95.50 130 TYR A N 1
ATOM 1013 C CA . TYR A 1 130 ? 11.405 1.288 -1.541 1.00 95.50 130 TYR A CA 1
ATOM 1014 C C . TYR A 1 130 ? 10.554 0.526 -2.573 1.00 95.50 130 TYR A C 1
ATOM 1016 O O . TYR A 1 130 ? 10.258 -0.637 -2.352 1.00 95.50 130 TYR A O 1
ATOM 1024 N N . GLY A 1 131 ? 10.205 1.126 -3.714 1.00 96.81 131 GLY A N 1
ATOM 1025 C CA . GLY A 1 131 ? 9.403 0.460 -4.739 1.00 96.81 131 GLY A CA 1
ATOM 1026 C C . GLY A 1 131 ? 9.973 -0.894 -5.191 1.00 96.81 131 GLY A C 1
ATOM 1027 O O . GLY A 1 131 ? 11.173 -1.008 -5.450 1.00 96.81 131 GLY A O 1
ATOM 1028 N N . ALA A 1 132 ? 9.124 -1.917 -5.285 1.00 96.12 132 ALA A N 1
ATOM 1029 C CA . ALA A 1 132 ? 9.512 -3.287 -5.611 1.00 96.12 132 ALA A CA 1
ATOM 1030 C C . ALA A 1 132 ? 10.115 -3.428 -7.018 1.00 96.12 132 ALA A C 1
ATOM 1032 O O . ALA A 1 132 ? 11.167 -4.061 -7.170 1.00 96.12 132 ALA A O 1
ATOM 1033 N N . GLY A 1 133 ? 9.528 -2.777 -8.025 1.00 93.94 133 GLY A N 1
ATOM 1034 C CA . GLY A 1 133 ? 10.092 -2.658 -9.370 1.00 93.94 133 GLY A CA 1
ATOM 1035 C C . GLY A 1 133 ? 11.505 -2.073 -9.360 1.00 93.94 133 GLY A C 1
ATOM 1036 O O . GLY A 1 133 ? 12.412 -2.610 -9.995 1.00 93.94 133 GLY A O 1
ATOM 1037 N N . LEU A 1 134 ? 11.748 -1.050 -8.536 1.00 94.00 134 LEU A N 1
ATOM 1038 C CA . LEU A 1 134 ? 13.088 -0.479 -8.379 1.00 94.00 134 LEU A CA 1
ATOM 1039 C C . LEU A 1 134 ? 14.047 -1.417 -7.634 1.00 94.00 134 LEU A C 1
ATOM 1041 O O . LEU A 1 134 ? 15.194 -1.570 -8.035 1.00 94.00 134 LEU A O 1
ATOM 1045 N N . LEU A 1 135 ? 13.611 -2.062 -6.552 1.00 94.00 135 LEU A N 1
ATOM 1046 C CA . LEU A 1 135 ? 14.462 -2.957 -5.757 1.00 94.00 135 LEU A CA 1
ATOM 1047 C C . LEU A 1 135 ? 14.846 -4.247 -6.500 1.00 94.00 135 LEU A C 1
ATOM 1049 O O . LEU A 1 135 ? 15.873 -4.853 -6.191 1.00 94.00 135 LEU A O 1
ATOM 1053 N N . SER A 1 136 ? 14.049 -4.649 -7.487 1.00 92.31 136 SER A N 1
ATOM 1054 C CA . SER A 1 136 ? 14.256 -5.854 -8.298 1.00 92.31 136 SER A CA 1
ATOM 1055 C C . SER A 1 136 ? 14.911 -5.590 -9.664 1.00 92.31 136 SER A C 1
ATOM 1057 O O . SER A 1 136 ? 15.313 -6.544 -10.338 1.00 92.31 136 SER A O 1
ATOM 1059 N N . SER A 1 137 ? 15.083 -4.319 -10.053 1.00 91.00 137 SER A N 1
ATOM 1060 C CA . SER A 1 137 ? 15.718 -3.885 -11.305 1.00 91.00 137 SER A CA 1
ATOM 1061 C C . SER A 1 137 ? 16.974 -3.055 -11.034 1.00 91.00 137 SER A C 1
ATOM 1063 O O . SER A 1 137 ? 16.914 -1.886 -10.659 1.00 91.00 137 SER A O 1
ATOM 1065 N N . VAL A 1 138 ? 18.157 -3.632 -11.274 1.00 88.94 138 VAL A N 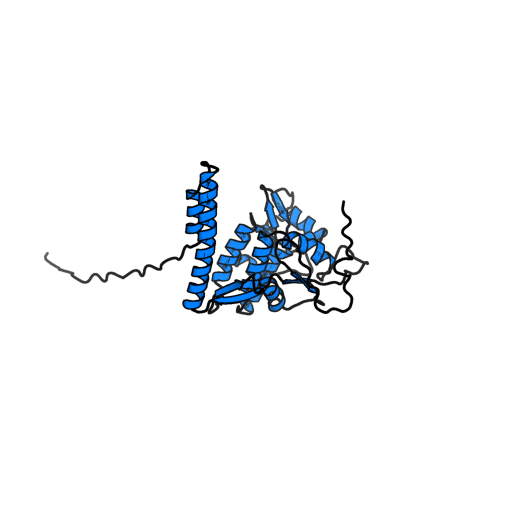1
ATOM 1066 C CA . VAL A 1 138 ? 19.443 -2.947 -11.022 1.00 88.94 138 VAL A CA 1
ATOM 1067 C C . VAL A 1 138 ? 19.587 -1.673 -11.860 1.00 88.94 138 VAL A C 1
ATOM 1069 O O . VAL A 1 138 ? 20.090 -0.657 -11.371 1.00 88.94 138 VAL A O 1
ATOM 1072 N N . SER A 1 139 ? 19.172 -1.727 -13.125 1.00 88.94 139 SER A N 1
ATOM 1073 C CA . SER A 1 139 ? 19.286 -0.604 -14.057 1.00 88.94 139 SER A CA 1
ATOM 1074 C C . SER A 1 139 ? 18.378 0.550 -13.646 1.00 88.94 139 SER A C 1
ATOM 1076 O O . SER A 1 139 ? 18.832 1.694 -13.576 1.00 88.94 139 SER A O 1
ATOM 1078 N N . GLU A 1 140 ? 17.128 0.249 -13.297 1.00 90.56 140 GLU A N 1
ATOM 1079 C CA . GLU A 1 140 ? 16.169 1.281 -12.920 1.00 90.56 140 GLU A CA 1
ATOM 1080 C C . GLU A 1 140 ? 16.436 1.840 -11.520 1.00 90.56 140 GLU A C 1
ATOM 1082 O O . GLU A 1 140 ? 16.338 3.048 -11.314 1.00 90.56 140 GLU A O 1
ATOM 1087 N N . LEU A 1 141 ? 16.918 1.011 -10.587 1.00 90.88 141 LEU A N 1
ATOM 1088 C CA . LEU A 1 141 ? 17.420 1.466 -9.290 1.00 90.88 141 LEU A CA 1
ATOM 1089 C C . LEU A 1 141 ? 18.501 2.540 -9.446 1.00 90.88 141 LEU A C 1
ATOM 1091 O O . LEU A 1 141 ? 18.448 3.590 -8.804 1.00 90.88 141 LEU A O 1
ATOM 1095 N N . ARG A 1 142 ? 19.500 2.282 -10.301 1.00 88.94 142 ARG A N 1
ATOM 1096 C CA . ARG A 1 142 ? 20.585 3.238 -10.567 1.00 88.94 142 ARG A CA 1
ATOM 1097 C C . ARG A 1 142 ? 20.053 4.518 -11.198 1.00 88.94 142 ARG A C 1
ATOM 1099 O O . ARG A 1 142 ? 20.469 5.601 -10.786 1.00 88.94 142 ARG A O 1
ATOM 1106 N N . HIS A 1 143 ? 19.127 4.395 -12.150 1.00 88.62 143 HIS A N 1
ATOM 1107 C CA . HIS A 1 143 ? 18.479 5.541 -12.774 1.00 88.62 143 HIS A CA 1
ATOM 1108 C C . HIS A 1 143 ? 17.740 6.394 -11.732 1.00 88.62 143 HIS A C 1
ATOM 1110 O O . HIS A 1 143 ? 18.097 7.557 -11.549 1.00 88.62 143 HIS A O 1
ATOM 1116 N N . ALA A 1 144 ? 16.820 5.814 -10.958 1.00 88.44 144 ALA A N 1
ATOM 1117 C CA . ALA A 1 144 ? 16.038 6.525 -9.948 1.00 88.44 144 ALA A CA 1
ATOM 1118 C C . ALA A 1 144 ? 16.914 7.202 -8.875 1.00 88.44 144 ALA A C 1
ATOM 1120 O O . ALA A 1 144 ? 16.679 8.352 -8.498 1.00 88.44 144 ALA A O 1
ATOM 1121 N N . VAL A 1 145 ? 17.977 6.535 -8.408 1.00 86.12 145 VAL A N 1
ATOM 1122 C CA . VAL A 1 145 ? 18.911 7.120 -7.428 1.00 86.12 145 VAL A CA 1
ATOM 1123 C C . VAL A 1 145 ? 19.690 8.299 -8.021 1.00 86.12 145 VAL A C 1
ATOM 1125 O O . VAL A 1 145 ? 19.905 9.288 -7.315 1.00 86.12 145 VAL A O 1
ATOM 1128 N N . SER A 1 146 ? 20.062 8.249 -9.306 1.00 83.88 146 SER A N 1
ATOM 1129 C CA . SER A 1 146 ? 20.791 9.338 -9.979 1.00 83.88 146 SER A CA 1
ATOM 1130 C C . SER A 1 146 ? 20.001 10.653 -10.072 1.00 83.88 146 SER A C 1
ATOM 1132 O O . SER A 1 146 ? 20.606 11.723 -10.156 1.00 83.88 146 SER A O 1
ATOM 1134 N N . LEU A 1 147 ? 18.666 10.587 -9.979 1.00 78.38 147 LEU A N 1
ATOM 1135 C CA . LEU A 1 147 ? 17.761 11.745 -9.973 1.00 78.38 147 LEU A CA 1
ATOM 1136 C C . LEU A 1 147 ? 17.714 12.480 -8.621 1.00 78.38 147 LEU A C 1
ATOM 1138 O O . LEU A 1 147 ? 17.137 13.564 -8.520 1.00 78.38 147 LEU A O 1
ATOM 1142 N N . SER A 1 148 ? 18.299 11.907 -7.564 1.00 67.44 148 SER A N 1
ATOM 1143 C CA . SER A 1 148 ? 18.281 12.494 -6.219 1.00 67.44 148 SER A CA 1
ATOM 1144 C C . SER A 1 148 ? 19.032 13.838 -6.160 1.00 67.44 148 SER A C 1
ATOM 1146 O O . SER A 1 148 ? 19.954 14.060 -6.942 1.00 67.44 148 SER A O 1
ATOM 1148 N N . PRO A 1 149 ? 18.730 14.740 -5.199 1.00 61.66 149 PRO A N 1
ATOM 1149 C CA . PRO A 1 149 ? 19.356 16.069 -5.112 1.00 61.66 149 PRO A CA 1
ATOM 1150 C C . PRO A 1 149 ? 20.891 16.059 -5.030 1.00 61.66 149 PRO A C 1
ATOM 1152 O O . PRO A 1 149 ? 21.526 17.018 -5.463 1.00 61.66 149 PRO A O 1
ATOM 1155 N N . SER A 1 150 ? 21.462 14.973 -4.499 1.00 56.19 150 SER A N 1
ATOM 1156 C CA . SER A 1 150 ? 22.899 14.687 -4.399 1.00 56.19 150 SER A CA 1
ATOM 1157 C C . SER A 1 150 ? 23.523 14.078 -5.666 1.00 56.19 150 SER A C 1
ATOM 1159 O O . SER A 1 150 ? 24.714 13.790 -5.664 1.00 56.19 150 SER A O 1
ATOM 1161 N N . GLY A 1 151 ? 22.738 13.836 -6.718 1.00 54.12 151 GLY A N 1
ATOM 1162 C CA . GLY A 1 151 ? 23.204 13.389 -8.028 1.00 54.12 151 GLY A CA 1
ATOM 1163 C C . GLY A 1 151 ? 23.501 14.566 -8.962 1.00 54.12 151 GLY A C 1
ATOM 1164 O O . GLY A 1 151 ? 22.802 15.583 -8.958 1.00 54.12 151 GLY A O 1
ATOM 1165 N N . GLU A 1 152 ? 24.532 14.411 -9.791 1.00 49.81 152 GLU A N 1
ATOM 1166 C CA . GLU A 1 152 ? 24.990 15.388 -10.796 1.00 49.81 152 GLU A CA 1
ATOM 1167 C C . GLU A 1 152 ? 24.136 15.380 -12.090 1.00 49.81 152 GLU A C 1
ATOM 1169 O O . GLU A 1 152 ? 24.534 15.916 -13.122 1.00 49.81 152 GLU A O 1
ATOM 1174 N N . GLY A 1 153 ? 22.953 14.754 -12.064 1.00 53.44 153 GLY A N 1
ATOM 1175 C CA . GLY A 1 153 ? 22.102 14.549 -13.239 1.00 53.44 153 GLY A CA 1
ATOM 1176 C C . GLY A 1 153 ? 21.275 15.775 -13.652 1.00 53.44 153 GLY A C 1
ATOM 1177 O O . GLY A 1 153 ? 20.748 16.509 -12.814 1.00 53.44 153 GLY A O 1
ATOM 1178 N N . LYS A 1 154 ? 21.107 15.956 -14.971 1.00 52.59 154 LYS A N 1
ATOM 1179 C CA . LYS A 1 154 ? 20.315 17.028 -15.612 1.00 52.59 154 LYS A CA 1
ATOM 1180 C C . LYS A 1 154 ? 18.787 16.806 -15.584 1.00 52.59 154 LYS A C 1
ATOM 1182 O O . LYS A 1 154 ? 18.051 17.720 -15.934 1.00 52.59 154 LYS A O 1
ATOM 1187 N N . GLU A 1 155 ? 18.296 15.645 -15.136 1.00 60.09 155 GLU A N 1
ATOM 1188 C CA . GLU A 1 155 ? 16.869 15.254 -15.186 1.00 60.09 155 GLU A CA 1
ATOM 1189 C C . GLU A 1 155 ? 16.131 15.330 -13.829 1.00 60.09 155 GLU A C 1
ATOM 1191 O O . GLU A 1 155 ? 15.220 14.552 -13.551 1.00 60.09 155 GLU A O 1
ATOM 1196 N N . LYS A 1 156 ? 16.474 16.287 -12.956 1.00 63.91 156 LYS A N 1
ATOM 1197 C CA . LYS A 1 156 ? 15.819 16.442 -11.633 1.00 63.91 156 LYS A CA 1
ATOM 1198 C C . LYS A 1 156 ? 14.298 16.674 -11.698 1.00 63.91 156 LYS A C 1
ATOM 1200 O O . LYS A 1 156 ? 13.617 16.513 -10.691 1.00 63.91 156 LYS A O 1
ATOM 1205 N N . THR A 1 157 ? 13.760 17.031 -12.864 1.00 67.50 157 THR A N 1
ATOM 1206 C CA . THR A 1 157 ? 12.332 17.304 -13.101 1.00 67.50 157 THR A CA 1
ATOM 1207 C C . THR A 1 157 ? 11.433 16.071 -12.995 1.00 67.50 157 THR A C 1
ATOM 1209 O O . THR A 1 157 ? 10.229 16.225 -12.800 1.00 67.50 157 THR A O 1
ATOM 1212 N N . LYS A 1 158 ? 11.993 14.857 -13.083 1.00 85.81 158 LYS A N 1
ATOM 1213 C CA . LYS A 1 158 ? 11.227 13.603 -12.990 1.00 85.81 158 LYS A CA 1
ATOM 1214 C C . LYS A 1 158 ? 10.876 13.206 -11.548 1.00 85.81 158 LYS A C 1
ATOM 1216 O O . LYS A 1 158 ? 9.987 12.388 -11.346 1.00 85.81 158 LYS A O 1
ATOM 1221 N N . LEU A 1 159 ? 11.536 13.774 -10.534 1.00 90.44 159 LEU A N 1
ATOM 1222 C CA . LEU A 1 159 ? 11.298 13.437 -9.125 1.00 90.44 159 LEU A CA 1
ATOM 1223 C C . LEU A 1 159 ? 10.293 14.408 -8.483 1.00 90.44 159 LEU A C 1
ATOM 1225 O O . LEU A 1 159 ? 10.599 15.580 -8.262 1.00 90.44 159 LEU A O 1
ATOM 1229 N N . LYS A 1 160 ? 9.101 13.913 -8.141 1.00 93.56 160 LYS A N 1
ATOM 1230 C CA . LYS A 1 160 ? 7.960 14.698 -7.647 1.00 93.56 160 LYS A CA 1
ATOM 1231 C C . LYS A 1 160 ? 7.590 14.309 -6.208 1.00 93.56 160 LYS A C 1
ATOM 1233 O O . LYS A 1 160 ? 7.878 13.207 -5.741 1.00 93.56 160 LYS A O 1
ATOM 1238 N N . ARG A 1 161 ? 6.945 15.218 -5.470 1.00 95.19 161 ARG A N 1
ATOM 1239 C CA . ARG A 1 161 ? 6.316 14.879 -4.179 1.00 95.19 161 ARG A CA 1
ATOM 1240 C C . ARG A 1 161 ? 5.097 14.009 -4.443 1.00 95.19 161 ARG A C 1
ATOM 1242 O O . ARG A 1 161 ? 4.309 14.336 -5.322 1.00 95.19 161 ARG A O 1
ATOM 1249 N N . PHE A 1 162 ? 4.930 12.952 -3.657 1.00 96.75 162 PHE A N 1
ATOM 1250 C CA . PHE A 1 162 ? 3.719 12.146 -3.717 1.00 96.75 162 PHE A CA 1
ATOM 1251 C C . PHE A 1 162 ? 2.500 12.984 -3.316 1.00 96.75 162 PHE A C 1
ATOM 1253 O O . PHE A 1 162 ? 2.422 13.496 -2.195 1.00 96.75 162 PHE A O 1
ATOM 1260 N N . ASP A 1 163 ? 1.563 13.106 -4.243 1.00 96.88 163 ASP A N 1
ATOM 1261 C CA . ASP A 1 163 ? 0.239 13.690 -4.061 1.00 96.88 163 ASP A CA 1
ATOM 1262 C C . ASP A 1 163 ? -0.747 12.784 -4.805 1.00 96.88 163 ASP A C 1
ATOM 1264 O O . ASP A 1 163 ? -0.647 12.705 -6.034 1.00 96.88 163 ASP A O 1
ATOM 1268 N N . PRO A 1 164 ? -1.656 12.076 -4.112 1.00 96.88 164 PRO A N 1
ATOM 1269 C CA . PRO A 1 164 ? -2.562 11.134 -4.755 1.00 96.88 164 PRO A CA 1
ATOM 1270 C C . PRO A 1 164 ? -3.379 11.722 -5.912 1.00 96.88 164 PRO A C 1
ATOM 1272 O O . PRO A 1 164 ? -3.590 11.040 -6.913 1.00 96.88 164 PRO A O 1
ATOM 1275 N N . GLU A 1 165 ? -3.791 12.989 -5.825 1.00 96.00 165 GLU A N 1
ATOM 1276 C CA . GLU A 1 165 ? -4.626 13.624 -6.856 1.00 96.00 165 GLU A CA 1
ATOM 1277 C C . GLU A 1 165 ? -3.867 13.834 -8.169 1.00 96.00 165 GLU A C 1
ATOM 1279 O O . GLU A 1 165 ? -4.448 13.750 -9.249 1.00 96.00 165 GLU A O 1
ATOM 1284 N N . ILE A 1 166 ? -2.558 14.073 -8.072 1.00 96.50 166 ILE A N 1
ATOM 1285 C CA . ILE A 1 166 ? -1.666 14.256 -9.222 1.00 96.50 166 ILE A CA 1
ATOM 1286 C C . ILE A 1 166 ? -1.142 12.900 -9.698 1.00 96.50 166 ILE A C 1
ATOM 1288 O O . ILE A 1 166 ? -1.138 12.601 -10.887 1.00 96.50 166 ILE A O 1
ATOM 1292 N N . THR A 1 167 ? -0.713 12.063 -8.756 1.00 97.44 167 THR A N 1
ATOM 1293 C CA . THR A 1 167 ? -0.038 10.788 -9.029 1.00 97.44 167 THR A CA 1
ATOM 1294 C C . THR A 1 167 ? -0.967 9.814 -9.745 1.00 97.44 167 THR A C 1
ATOM 1296 O O . THR A 1 167 ? -0.526 9.116 -10.647 1.00 97.44 167 THR A O 1
ATOM 1299 N N . CYS A 1 168 ? -2.261 9.791 -9.404 1.00 97.06 168 CYS A N 1
ATOM 1300 C CA . CYS A 1 168 ? -3.221 8.889 -10.044 1.00 97.06 168 CYS A CA 1
ATOM 1301 C C . CYS A 1 168 ? -3.483 9.183 -11.533 1.00 97.06 168 CYS A C 1
ATOM 1303 O O . CYS A 1 168 ? -4.102 8.360 -12.205 1.00 97.06 168 CYS A O 1
ATOM 1305 N N . GLN A 1 169 ? -3.023 10.332 -12.038 1.00 96.25 169 GLN A N 1
ATOM 1306 C CA . GLN A 1 169 ? -3.152 10.750 -13.437 1.00 96.25 169 GLN A CA 1
ATOM 1307 C C . GLN A 1 169 ? -1.880 10.477 -14.255 1.00 96.25 169 GLN A C 1
ATOM 1309 O O . GLN A 1 169 ? -1.875 10.698 -15.463 1.00 96.25 169 GLN A O 1
ATOM 1314 N N . GLU A 1 170 ? -0.795 10.045 -13.608 1.00 96.81 170 GLU A N 1
ATOM 1315 C CA . GLU A 1 170 ? 0.481 9.780 -14.270 1.00 96.81 170 GLU A CA 1
ATOM 1316 C C . GLU A 1 170 ? 0.423 8.465 -15.068 1.00 96.81 170 GLU A C 1
ATOM 1318 O O . GLU A 1 170 ? -0.204 7.486 -14.656 1.00 96.81 170 GLU A O 1
ATOM 1323 N N . GLU A 1 171 ? 1.085 8.440 -16.224 1.00 94.50 171 GLU A N 1
ATOM 1324 C CA . GLU A 1 171 ? 1.141 7.274 -17.104 1.00 94.50 171 GLU A CA 1
ATOM 1325 C C . GLU A 1 171 ? 2.116 6.214 -16.570 1.00 94.50 171 GLU A C 1
ATOM 1327 O O . GLU A 1 171 ? 3.301 6.487 -16.374 1.00 94.50 171 GLU A O 1
ATOM 1332 N N . CYS A 1 172 ? 1.637 4.981 -16.386 1.00 93.19 172 CYS A N 1
ATOM 1333 C CA . CYS A 1 172 ? 2.473 3.841 -16.012 1.00 93.19 172 CYS A CA 1
ATOM 1334 C C . CYS A 1 172 ? 3.224 3.292 -17.235 1.00 93.19 172 CYS A C 1
ATOM 1336 O O . CYS A 1 172 ? 2.611 2.727 -18.142 1.00 93.19 172 CYS A O 1
ATOM 1338 N N . VAL A 1 173 ? 4.555 3.401 -17.246 1.00 90.00 173 VAL A N 1
ATOM 1339 C CA . VAL A 1 173 ? 5.391 2.901 -18.346 1.00 90.00 173 VAL A CA 1
ATOM 1340 C C . VAL A 1 173 ? 5.880 1.489 -18.015 1.00 90.00 173 VAL A C 1
ATOM 1342 O O . VAL A 1 173 ? 6.553 1.284 -17.013 1.00 90.00 173 VAL A O 1
ATOM 1345 N N . ILE A 1 174 ? 5.564 0.498 -18.853 1.00 83.94 174 ILE A N 1
ATOM 1346 C CA . ILE A 1 174 ? 5.913 -0.917 -18.587 1.00 83.94 174 ILE A CA 1
ATOM 1347 C C . ILE A 1 174 ? 7.224 -1.329 -19.280 1.00 83.94 174 ILE A C 1
ATOM 1349 O O . ILE A 1 174 ? 7.962 -2.177 -18.789 1.00 83.94 174 ILE A O 1
ATOM 1353 N N . THR A 1 175 ? 7.539 -0.734 -20.434 1.00 82.38 175 THR A N 1
ATOM 1354 C CA . THR A 1 175 ? 8.630 -1.192 -21.318 1.00 82.38 175 THR A CA 1
ATOM 1355 C C . THR A 1 175 ? 9.901 -0.344 -21.248 1.00 82.38 175 THR A C 1
ATOM 1357 O O . THR A 1 175 ? 10.885 -0.660 -21.914 1.00 82.38 175 THR A O 1
ATOM 1360 N N . ALA A 1 176 ? 9.885 0.750 -20.492 1.00 86.44 176 ALA A N 1
ATOM 1361 C CA . ALA A 1 176 ? 10.993 1.688 -20.344 1.00 86.44 176 ALA A CA 1
ATOM 1362 C C . ALA A 1 176 ? 11.012 2.261 -18.919 1.00 86.44 176 ALA A C 1
ATOM 1364 O O . ALA A 1 176 ? 10.093 2.018 -18.141 1.00 86.44 176 ALA A O 1
ATOM 1365 N N . PHE A 1 177 ? 12.059 3.018 -18.578 1.00 89.12 177 PHE A N 1
ATOM 1366 C CA . PHE A 1 177 ? 12.132 3.695 -17.280 1.00 89.12 177 PHE A CA 1
ATOM 1367 C C . PHE A 1 177 ? 10.989 4.693 -17.107 1.00 89.12 177 PHE A C 1
ATOM 1369 O O . PHE A 1 177 ? 10.564 5.330 -18.074 1.00 89.12 177 PHE A O 1
ATOM 1376 N N . GLN A 1 178 ? 10.536 4.856 -15.864 1.00 91.88 178 GLN A N 1
ATOM 1377 C CA . GLN A 1 178 ? 9.424 5.754 -15.572 1.00 91.88 178 GLN A CA 1
ATOM 1378 C C . GLN A 1 178 ? 9.724 7.210 -15.948 1.00 91.88 178 GLN A C 1
ATOM 1380 O O . GLN A 1 178 ? 10.822 7.736 -15.743 1.00 91.88 178 GLN A O 1
ATOM 1385 N N . ASN A 1 179 ? 8.689 7.894 -16.436 1.00 90.44 179 ASN A N 1
ATOM 1386 C CA . ASN A 1 179 ? 8.739 9.324 -16.741 1.00 90.44 179 ASN A CA 1
ATOM 1387 C C . ASN A 1 179 ? 8.716 10.195 -15.477 1.00 90.44 179 ASN A C 1
ATOM 1389 O O . ASN A 1 179 ? 9.180 11.338 -15.504 1.00 90.44 179 ASN A O 1
ATOM 1393 N N . ALA A 1 180 ? 8.211 9.653 -14.367 1.00 92.94 180 ALA A N 1
ATOM 1394 C CA . ALA A 1 180 ? 8.188 10.311 -13.074 1.00 92.94 180 ALA A CA 1
ATOM 1395 C C . ALA A 1 180 ? 8.353 9.313 -11.923 1.00 92.94 180 ALA A C 1
ATOM 1397 O O . ALA A 1 180 ? 7.928 8.163 -11.998 1.00 92.94 180 ALA A O 1
ATOM 1398 N N . TYR A 1 181 ? 8.935 9.795 -10.830 1.00 94.81 181 TYR A N 1
ATOM 1399 C CA . TYR A 1 181 ? 9.085 9.074 -9.573 1.00 94.81 181 TYR A CA 1
ATOM 1400 C C . TYR A 1 181 ? 8.529 9.927 -8.438 1.00 94.81 181 TYR A C 1
ATOM 1402 O O . TYR A 1 181 ? 8.773 11.136 -8.394 1.00 94.81 181 TYR A O 1
ATOM 1410 N N . PHE A 1 182 ? 7.822 9.308 -7.494 1.00 96.12 182 PHE A N 1
ATOM 1411 C CA . PHE A 1 182 ? 7.168 10.022 -6.400 1.00 96.12 182 PHE A CA 1
ATOM 1412 C C . PHE A 1 182 ? 7.785 9.654 -5.056 1.00 96.12 182 PHE A C 1
ATOM 1414 O O . PHE A 1 182 ? 8.075 8.486 -4.790 1.00 96.12 182 PHE A O 1
ATOM 1421 N N . TYR A 1 183 ? 7.990 10.661 -4.202 1.00 95.31 183 TYR A N 1
ATOM 1422 C CA . TYR A 1 183 ? 8.547 10.447 -2.869 1.00 95.31 183 TYR A CA 1
ATOM 1423 C C . TYR A 1 183 ? 7.698 11.011 -1.726 1.00 95.31 183 TYR A C 1
ATOM 1425 O O . TYR A 1 183 ? 7.048 12.053 -1.863 1.00 95.31 183 TYR A O 1
ATOM 1433 N N . THR A 1 184 ? 7.783 10.349 -0.571 1.00 94.88 184 THR A N 1
ATOM 1434 C CA . THR A 1 184 ? 7.276 10.818 0.733 1.00 94.88 184 THR A CA 1
ATOM 1435 C C . THR A 1 184 ? 8.407 10.953 1.756 1.00 94.88 184 THR A C 1
ATOM 1437 O O . THR A 1 184 ? 9.502 10.428 1.562 1.00 94.88 184 THR A O 1
ATOM 1440 N N . ASP A 1 185 ? 8.182 11.658 2.864 1.00 93.31 185 ASP A N 1
ATOM 1441 C CA . ASP A 1 185 ? 9.116 11.693 3.999 1.00 93.31 185 ASP A CA 1
ATOM 1442 C C . ASP A 1 185 ? 8.971 10.471 4.909 1.00 93.31 185 ASP A C 1
ATOM 1444 O O . ASP A 1 185 ? 9.898 10.099 5.623 1.00 93.31 185 ASP A O 1
ATOM 1448 N N . SER A 1 186 ? 7.799 9.839 4.906 1.00 91.12 186 SER A N 1
ATOM 1449 C CA . SER A 1 186 ? 7.538 8.630 5.680 1.00 91.12 186 SER A CA 1
ATOM 1450 C C . SER A 1 186 ? 6.396 7.815 5.075 1.00 91.12 186 SER A C 1
ATOM 1452 O O . SER A 1 186 ? 5.621 8.306 4.250 1.00 91.12 186 SER A O 1
ATOM 1454 N N . PHE A 1 187 ? 6.268 6.561 5.509 1.00 89.62 187 PHE A N 1
ATOM 1455 C CA . PHE A 1 187 ? 5.089 5.751 5.197 1.00 89.62 187 PHE A CA 1
ATOM 1456 C C . PHE A 1 187 ? 3.832 6.252 5.919 1.00 89.62 187 PHE A C 1
ATOM 1458 O O . PHE A 1 187 ? 2.734 6.057 5.412 1.00 89.62 187 PHE A O 1
ATOM 1465 N N . GLU A 1 188 ? 3.972 6.950 7.051 1.00 90.12 188 GLU A N 1
ATOM 1466 C CA . GLU A 1 188 ? 2.830 7.575 7.727 1.00 90.12 188 GLU A CA 1
ATOM 1467 C C . GLU A 1 188 ? 2.224 8.703 6.886 1.00 90.12 188 GLU A C 1
ATOM 1469 O O . GLU A 1 188 ? 1.017 8.708 6.672 1.00 90.12 188 GLU A O 1
ATOM 1474 N N . GLU A 1 189 ? 3.055 9.571 6.293 1.00 92.25 189 GLU A N 1
ATOM 1475 C CA . GLU A 1 189 ? 2.586 10.589 5.336 1.00 92.25 189 GLU A CA 1
ATOM 1476 C C . GLU A 1 189 ? 1.855 9.941 4.148 1.00 92.25 189 GLU A C 1
ATOM 1478 O O . GLU A 1 189 ? 0.802 10.419 3.726 1.00 92.25 189 GLU A O 1
ATOM 1483 N N . ALA A 1 190 ? 2.402 8.844 3.608 1.00 91.69 190 ALA A N 1
ATOM 1484 C CA . ALA A 1 190 ? 1.781 8.119 2.502 1.00 91.69 190 ALA A CA 1
ATOM 1485 C C . ALA A 1 190 ? 0.390 7.587 2.889 1.00 91.69 190 ALA A C 1
ATOM 1487 O O . ALA A 1 190 ? -0.565 7.778 2.138 1.00 91.69 190 ALA A O 1
ATOM 1488 N N . LYS A 1 191 ? 0.259 6.980 4.077 1.00 91.50 191 LYS A N 1
ATOM 1489 C CA . LYS A 1 191 ? -1.022 6.489 4.612 1.00 91.50 191 LYS A CA 1
ATOM 1490 C C . LYS A 1 191 ? -2.026 7.607 4.827 1.00 91.50 191 LYS A C 1
ATOM 1492 O O . LYS A 1 191 ? -3.157 7.503 4.372 1.00 91.50 191 LYS A O 1
ATOM 1497 N N . GLU A 1 192 ? -1.630 8.700 5.471 1.00 92.19 192 GLU A N 1
ATOM 1498 C CA . GLU A 1 192 ? -2.523 9.842 5.701 1.00 92.19 192 GLU A CA 1
ATOM 1499 C C . GLU A 1 192 ? -3.062 10.412 4.384 1.00 92.19 192 GLU A C 1
ATOM 1501 O O . GLU A 1 192 ? -4.273 10.604 4.240 1.00 92.19 192 GLU A O 1
ATOM 1506 N N . LYS A 1 193 ? -2.187 10.590 3.386 1.00 94.12 193 LYS A N 1
ATOM 1507 C CA . LYS A 1 193 ? -2.581 11.024 2.040 1.00 94.12 193 LYS A CA 1
ATOM 1508 C C . LYS A 1 193 ? -3.519 10.028 1.363 1.00 94.12 193 LYS A C 1
ATOM 1510 O O . LYS A 1 193 ? -4.524 10.441 0.788 1.00 94.12 193 LYS A O 1
ATOM 1515 N N . MET A 1 194 ? -3.245 8.729 1.468 1.00 92.69 194 MET A N 1
ATOM 1516 C CA . MET A 1 194 ? -4.121 7.697 0.911 1.00 92.69 194 MET A CA 1
ATOM 1517 C C . MET A 1 194 ? -5.483 7.636 1.598 1.00 92.69 194 MET A C 1
ATOM 1519 O O . MET A 1 194 ? -6.487 7.495 0.909 1.00 92.69 194 MET A O 1
ATOM 1523 N N . ARG A 1 195 ? -5.557 7.803 2.924 1.00 91.44 195 ARG A N 1
ATOM 1524 C CA . ARG A 1 195 ? -6.832 7.896 3.656 1.00 91.44 195 ARG A CA 1
ATOM 1525 C C . ARG A 1 195 ? -7.645 9.107 3.209 1.00 91.44 195 ARG A C 1
ATOM 1527 O O . ARG A 1 195 ? -8.849 8.981 2.996 1.00 91.44 195 ARG A O 1
ATOM 1534 N N . ALA A 1 196 ? -6.991 10.256 3.032 1.00 93.44 196 ALA A N 1
ATOM 1535 C CA . ALA A 1 196 ? -7.630 11.476 2.543 1.00 93.44 196 ALA A CA 1
ATOM 1536 C C . ALA A 1 196 ? -8.092 11.365 1.079 1.00 93.44 196 ALA A C 1
ATOM 1538 O O . ALA A 1 196 ? -9.101 11.956 0.709 1.00 93.44 196 ALA A O 1
ATOM 1539 N N . PHE A 1 197 ? -7.381 10.606 0.244 1.00 94.06 197 PHE A N 1
ATOM 1540 C CA . PHE A 1 197 ? -7.824 10.287 -1.113 1.00 94.06 197 PHE A CA 1
ATOM 1541 C C . PHE A 1 197 ? -9.004 9.304 -1.098 1.00 94.06 197 PHE A C 1
ATOM 1543 O O . PHE A 1 197 ? -10.036 9.543 -1.721 1.00 94.06 197 PHE A O 1
ATOM 1550 N N . ALA A 1 198 ? -8.895 8.225 -0.319 1.00 91.44 198 ALA A N 1
ATOM 1551 C CA . ALA A 1 198 ? -9.911 7.182 -0.222 1.00 91.44 198 ALA A CA 1
ATOM 1552 C C . ALA A 1 198 ? -11.245 7.686 0.353 1.00 91.44 198 ALA A C 1
ATOM 1554 O O . ALA A 1 198 ? -12.292 7.138 0.015 1.00 91.44 198 ALA A O 1
ATOM 1555 N N . SER A 1 199 ? -11.242 8.734 1.185 1.00 91.25 199 SER A N 1
ATOM 1556 C CA . SER A 1 199 ? -12.476 9.351 1.694 1.00 91.25 199 SER A CA 1
ATOM 1557 C C . SER A 1 199 ? -13.300 10.057 0.609 1.00 91.25 199 SER A C 1
ATOM 1559 O O . SER A 1 199 ? -14.500 10.253 0.793 1.00 91.25 199 SER A O 1
ATOM 1561 N N . LYS A 1 200 ? -12.685 10.405 -0.530 1.00 93.12 200 LYS A N 1
ATOM 1562 C CA . LYS A 1 200 ? -13.354 11.028 -1.684 1.00 93.12 200 LYS A CA 1
ATOM 1563 C C . LYS A 1 200 ? -13.967 10.003 -2.640 1.00 93.12 200 LYS A C 1
ATOM 1565 O O . LYS A 1 200 ? -14.777 10.375 -3.490 1.00 93.12 200 LYS A O 1
ATOM 1570 N N . ILE A 1 201 ? -13.599 8.725 -2.511 1.00 93.38 201 ILE A N 1
ATOM 1571 C CA . ILE A 1 201 ? -14.151 7.641 -3.327 1.00 93.38 201 ILE A CA 1
ATOM 1572 C C . ILE A 1 201 ? -15.629 7.473 -2.980 1.00 93.38 201 ILE A C 1
ATOM 1574 O O . ILE A 1 201 ? -16.004 7.232 -1.829 1.00 93.38 201 ILE A O 1
ATOM 1578 N N . LYS A 1 202 ? -16.487 7.591 -3.994 1.00 91.12 202 LYS A N 1
ATOM 1579 C CA . LYS A 1 202 ? -17.937 7.521 -3.814 1.00 91.12 202 LYS A CA 1
ATOM 1580 C C . LYS A 1 202 ? -18.370 6.075 -3.588 1.00 91.12 202 LYS A C 1
ATOM 1582 O O . LYS A 1 202 ? -18.454 5.292 -4.528 1.00 91.12 202 LYS A O 1
ATOM 1587 N N . ARG A 1 203 ? -18.713 5.743 -2.343 1.00 90.19 203 ARG A N 1
ATOM 1588 C CA . ARG A 1 203 ? -19.376 4.484 -1.972 1.00 90.19 203 ARG A CA 1
ATOM 1589 C C . ARG A 1 203 ? -20.393 4.709 -0.847 1.00 90.19 203 ARG A C 1
ATOM 1591 O O . ARG A 1 203 ? -20.151 5.548 0.018 1.00 90.19 203 ARG A O 1
ATOM 1598 N N . PRO A 1 204 ? -21.519 3.971 -0.816 1.00 88.88 204 PRO A N 1
ATOM 1599 C CA . PRO A 1 204 ? -22.599 4.207 0.147 1.00 88.88 204 PRO A CA 1
ATOM 1600 C C . PRO A 1 204 ? -22.318 3.653 1.558 1.00 88.88 204 PRO A C 1
ATOM 1602 O O . PRO A 1 204 ? -23.214 3.619 2.397 1.00 88.88 204 PRO A O 1
ATOM 1605 N N . PHE A 1 205 ? -21.100 3.176 1.828 1.00 91.56 205 PHE A N 1
ATOM 1606 C CA . PHE A 1 205 ? -20.725 2.536 3.088 1.00 91.56 205 PHE A CA 1
ATOM 1607 C C . PHE A 1 205 ? -19.239 2.728 3.409 1.00 91.56 205 PHE A C 1
ATOM 1609 O O . PHE A 1 205 ? -18.402 2.867 2.516 1.00 91.56 205 PHE A O 1
ATOM 1616 N N . GLY A 1 206 ? -18.902 2.667 4.698 1.00 90.81 206 GLY A N 1
ATOM 1617 C CA . GLY A 1 206 ? -17.525 2.463 5.146 1.00 90.81 206 GLY A CA 1
ATOM 1618 C C . GLY A 1 206 ? -17.161 0.977 5.163 1.00 90.81 206 GLY A C 1
ATOM 1619 O O . GLY A 1 206 ? -18.039 0.113 5.204 1.00 90.81 206 GLY A O 1
ATOM 1620 N N . VAL A 1 207 ? -15.866 0.673 5.175 1.00 93.56 207 VAL A N 1
ATOM 1621 C CA . VAL A 1 207 ? -15.363 -0.694 5.365 1.00 93.56 207 VAL A CA 1
ATOM 1622 C C . VAL A 1 207 ? -14.339 -0.722 6.491 1.00 93.56 207 VAL A C 1
ATOM 1624 O O . VAL A 1 207 ? -13.542 0.205 6.633 1.00 93.56 207 VAL A O 1
ATOM 1627 N N . ARG A 1 208 ? -14.347 -1.796 7.278 1.00 93.56 208 ARG A N 1
ATOM 1628 C CA . ARG A 1 208 ? -13.330 -2.100 8.289 1.00 93.56 208 ARG A CA 1
ATOM 1629 C C . ARG A 1 208 ? -12.845 -3.525 8.084 1.00 93.56 208 ARG A C 1
ATOM 1631 O O . ARG A 1 208 ? -13.649 -4.429 7.898 1.00 93.56 208 ARG A O 1
ATOM 1638 N N . TYR A 1 209 ? -11.539 -3.735 8.158 1.00 95.31 209 TYR A N 1
ATOM 1639 C CA . TYR A 1 209 ? -10.991 -5.083 8.242 1.00 95.31 209 TYR A CA 1
ATOM 1640 C C . TYR A 1 209 ? -11.054 -5.589 9.687 1.00 95.31 209 TYR A C 1
ATOM 1642 O O . TYR A 1 209 ? -10.550 -4.920 10.592 1.00 95.31 209 TYR A O 1
ATOM 1650 N N . ASN A 1 210 ? -11.641 -6.766 9.894 1.00 94.31 210 ASN A N 1
ATOM 1651 C CA . ASN A 1 210 ? -11.607 -7.485 11.158 1.00 94.31 210 ASN A CA 1
ATOM 1652 C C . ASN A 1 210 ? -10.465 -8.518 11.116 1.00 94.31 210 ASN A C 1
ATOM 1654 O O . ASN A 1 210 ? -10.567 -9.514 10.394 1.00 94.31 210 ASN A O 1
ATOM 1658 N N . PRO A 1 211 ? -9.373 -8.308 11.874 1.00 91.88 211 PRO A N 1
ATOM 1659 C CA . PRO A 1 211 ? -8.223 -9.204 11.848 1.00 91.88 211 PRO A CA 1
ATOM 1660 C C . PRO A 1 211 ? -8.474 -10.549 12.541 1.00 91.88 211 PRO A C 1
ATOM 1662 O O . PRO A 1 211 ? -7.761 -11.501 12.241 1.00 91.88 211 PRO A O 1
ATOM 1665 N N . TYR A 1 212 ? -9.462 -10.649 13.437 1.00 90.56 212 TYR A N 1
ATOM 1666 C CA . TYR A 1 212 ? -9.766 -11.887 14.163 1.00 90.56 212 TYR A CA 1
ATOM 1667 C C . TYR A 1 212 ? -10.462 -12.913 13.271 1.00 90.56 212 TYR A C 1
ATOM 1669 O O . TYR A 1 212 ? -10.163 -14.101 13.335 1.00 90.56 212 TYR A O 1
ATOM 1677 N N . THR A 1 213 ? -11.381 -12.446 12.430 1.00 93.75 213 THR A N 1
ATOM 1678 C CA . THR A 1 213 ? -12.154 -13.280 11.498 1.00 93.75 213 THR A CA 1
ATOM 1679 C C . THR A 1 213 ? -11.621 -13.225 10.071 1.00 93.75 213 THR A C 1
ATOM 1681 O O . THR A 1 213 ? -12.163 -13.898 9.199 1.00 93.75 213 THR A O 1
ATOM 1684 N N . GLN A 1 214 ? -10.590 -12.409 9.821 1.00 93.94 214 GLN A N 1
ATOM 1685 C CA . GLN A 1 214 ? -10.025 -12.150 8.495 1.00 93.94 214 GLN A CA 1
ATOM 1686 C C . GLN A 1 214 ? -11.097 -11.741 7.468 1.00 93.94 214 GLN A C 1
ATOM 1688 O O . GLN A 1 214 ? -11.087 -12.173 6.316 1.00 93.94 214 GLN A O 1
ATOM 1693 N N . SER A 1 215 ? -12.050 -10.906 7.893 1.00 95.31 215 SER A N 1
ATOM 1694 C CA . SER A 1 215 ? -13.208 -10.496 7.090 1.00 95.31 215 SER A CA 1
ATOM 1695 C C . SER A 1 215 ? -13.322 -8.980 6.972 1.00 95.31 215 SER A C 1
ATOM 1697 O O . SER A 1 215 ? -12.770 -8.233 7.778 1.00 95.31 215 SER A O 1
ATOM 1699 N N . VAL A 1 216 ? -14.092 -8.509 5.990 1.00 95.75 216 VAL A N 1
ATOM 1700 C CA . VAL A 1 216 ? -14.423 -7.085 5.847 1.00 95.75 216 VAL A CA 1
ATOM 1701 C C . VAL A 1 216 ? -15.829 -6.821 6.372 1.00 95.75 216 VAL A C 1
ATOM 1703 O O . VAL A 1 216 ? -16.811 -7.391 5.902 1.00 95.75 216 VAL A O 1
ATOM 1706 N N . GLU A 1 217 ? -15.919 -5.924 7.344 1.00 94.75 217 GLU A N 1
ATOM 1707 C CA . GLU A 1 217 ? -17.159 -5.424 7.917 1.00 94.75 217 GLU A CA 1
ATOM 1708 C C . GLU A 1 217 ? -17.627 -4.190 7.147 1.00 94.75 217 GLU A C 1
ATOM 1710 O O . GLU A 1 217 ? -16.917 -3.188 7.039 1.00 94.75 217 GLU A O 1
ATOM 1715 N N . VAL A 1 218 ? -18.854 -4.248 6.632 1.00 95.12 218 VAL A N 1
ATOM 1716 C CA . VAL A 1 218 ? -19.490 -3.115 5.953 1.00 95.12 218 VAL A CA 1
ATOM 1717 C C . VAL A 1 218 ? -20.205 -2.239 6.979 1.00 95.12 218 VAL A C 1
ATOM 1719 O O . VAL A 1 218 ? -21.227 -2.641 7.547 1.00 95.12 218 VAL A O 1
ATOM 1722 N N . LEU A 1 219 ? -19.701 -1.023 7.173 1.00 92.69 219 LEU A N 1
ATOM 1723 C CA . LEU A 1 219 ? -20.236 -0.001 8.072 1.00 92.69 219 LEU A CA 1
ATOM 1724 C C . LEU A 1 219 ? -21.313 0.820 7.346 1.00 92.69 219 LEU A C 1
ATOM 1726 O O . LEU A 1 219 ? -21.065 1.920 6.857 1.00 92.69 219 LEU A O 1
ATOM 1730 N N . SER A 1 220 ? -22.512 0.242 7.241 1.00 91.31 220 SER A N 1
ATOM 1731 C CA . SER A 1 220 ? -23.646 0.789 6.476 1.00 91.31 220 SER A CA 1
ATOM 1732 C C . SER A 1 220 ? -24.784 1.369 7.327 1.00 91.31 220 SER A C 1
ATOM 1734 O O . SER A 1 220 ? -25.808 1.768 6.785 1.00 91.31 220 SER A O 1
ATOM 1736 N N . SER A 1 221 ? -24.672 1.347 8.659 1.00 92.56 221 SER A N 1
ATOM 1737 C CA . SER A 1 221 ? -25.732 1.815 9.567 1.00 92.56 221 SER A CA 1
ATOM 1738 C C . SER A 1 221 ? -25.159 2.354 10.873 1.00 92.56 221 SER A C 1
ATOM 1740 O O . SER A 1 221 ? -24.073 1.944 11.294 1.00 92.56 221 SER A O 1
ATOM 1742 N N . ALA A 1 222 ? -25.919 3.223 11.544 1.00 92.19 222 ALA A N 1
ATOM 1743 C CA . ALA A 1 222 ? -25.545 3.786 12.839 1.00 92.19 222 ALA A CA 1
ATOM 1744 C C . ALA A 1 222 ? -25.322 2.699 13.904 1.00 92.19 222 ALA A C 1
ATOM 1746 O O . ALA A 1 222 ? -24.412 2.823 14.715 1.00 92.19 222 ALA A O 1
ATOM 1747 N N . GLN A 1 223 ? -26.090 1.604 13.869 1.00 93.75 223 GLN A N 1
ATOM 1748 C CA . GLN A 1 223 ? -25.948 0.482 14.801 1.00 93.75 223 GLN A CA 1
ATOM 1749 C C . GLN A 1 223 ? -24.589 -0.213 14.651 1.00 93.75 223 GLN A C 1
ATOM 1751 O O . GLN A 1 223 ? -23.917 -0.471 15.647 1.00 93.75 223 GLN A O 1
ATOM 1756 N N . LYS A 1 224 ? -24.150 -0.475 13.411 1.00 91.56 224 LYS A N 1
ATOM 1757 C CA . LYS A 1 224 ? -22.832 -1.079 13.150 1.00 91.56 224 LYS A CA 1
ATOM 1758 C C . LYS A 1 224 ? -21.688 -0.152 13.558 1.00 91.56 224 LYS A C 1
ATOM 1760 O O . LYS A 1 224 ? -20.703 -0.607 14.129 1.00 91.56 224 LYS A O 1
ATOM 1765 N N . VAL A 1 225 ? -21.832 1.149 13.302 1.00 92.25 225 VAL A N 1
ATOM 1766 C CA . VAL A 1 225 ? -20.852 2.152 13.744 1.00 92.25 225 VAL A CA 1
ATOM 1767 C C . VAL A 1 225 ? -20.804 2.226 15.273 1.00 92.25 225 VAL A C 1
ATOM 1769 O O . VAL A 1 225 ? -19.720 2.250 15.843 1.00 92.25 225 VAL A O 1
ATOM 1772 N N . ALA A 1 226 ? -21.950 2.190 15.956 1.00 91.00 226 ALA A N 1
ATOM 1773 C CA . ALA A 1 226 ? -22.010 2.190 17.416 1.00 91.00 226 ALA A CA 1
ATOM 1774 C C . ALA A 1 226 ? -21.352 0.942 18.032 1.00 91.00 226 ALA A C 1
ATOM 1776 O O . ALA A 1 226 ? -20.649 1.063 19.035 1.00 91.00 226 ALA A O 1
ATOM 1777 N N . ALA A 1 227 ? -21.526 -0.235 17.419 1.00 90.81 227 ALA A N 1
ATOM 1778 C CA . ALA A 1 227 ? -20.840 -1.458 17.839 1.00 90.81 227 ALA A CA 1
ATOM 1779 C C . ALA A 1 227 ? -19.311 -1.301 17.755 1.00 90.81 227 ALA A C 1
ATOM 1781 O O . ALA A 1 227 ? -18.617 -1.538 18.743 1.00 90.81 227 ALA A O 1
ATOM 1782 N N . LEU A 1 228 ? -18.803 -0.778 16.633 1.00 91.38 228 LEU A N 1
ATOM 1783 C CA . LEU A 1 228 ? -17.383 -0.458 16.463 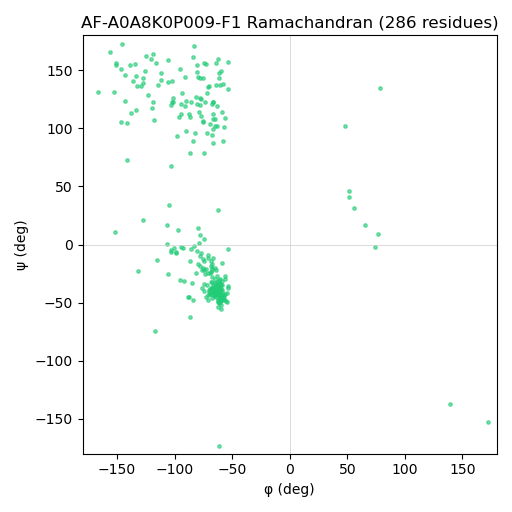1.00 91.38 228 LEU A CA 1
ATOM 1784 C C . LEU A 1 228 ? -16.881 0.553 17.508 1.00 91.38 228 LEU A C 1
ATOM 1786 O O . LEU A 1 228 ? -15.826 0.359 18.106 1.00 91.38 228 LEU A O 1
ATOM 1790 N N . VAL A 1 229 ? -17.632 1.626 17.764 1.00 91.31 229 VAL A N 1
ATOM 1791 C CA . VAL A 1 229 ? -17.272 2.619 18.793 1.00 91.31 229 VAL A CA 1
ATOM 1792 C C . VAL A 1 229 ? -17.203 1.975 20.180 1.00 91.31 229 VAL A C 1
ATOM 1794 O O . VAL A 1 229 ? -16.318 2.306 20.969 1.00 91.31 229 VAL A O 1
ATOM 1797 N N . SER A 1 230 ? -18.100 1.033 20.483 1.00 89.81 230 SER A N 1
ATOM 1798 C CA . SER A 1 230 ? -18.072 0.293 21.746 1.00 89.81 230 SER A CA 1
ATOM 1799 C C . SER A 1 230 ? -16.824 -0.587 21.879 1.00 89.81 230 SER A C 1
ATOM 1801 O O . SER A 1 230 ? -16.246 -0.637 22.964 1.00 89.81 230 SER A O 1
ATOM 1803 N N . GLU A 1 231 ? -16.388 -1.244 20.801 1.00 89.38 231 GLU A N 1
ATOM 1804 C CA . GLU A 1 231 ? -15.127 -2.003 20.775 1.00 89.38 231 GLU A CA 1
ATOM 1805 C C . GLU A 1 231 ? -13.921 -1.087 21.006 1.00 89.38 231 GLU A C 1
ATOM 1807 O O . GLU A 1 231 ? -13.120 -1.337 21.905 1.00 89.38 231 GLU A O 1
ATOM 1812 N N . LEU A 1 232 ? -13.843 0.030 20.274 1.00 89.56 232 LEU A N 1
ATOM 1813 C CA . LEU A 1 232 ? -12.762 1.009 20.423 1.00 89.56 232 LEU A CA 1
ATOM 1814 C C . LEU A 1 232 ? -12.703 1.588 21.841 1.00 89.56 232 LEU A C 1
ATOM 1816 O O . LEU A 1 232 ? -11.621 1.830 22.368 1.00 89.56 232 LEU A O 1
ATOM 1820 N N . ARG A 1 233 ? -13.851 1.774 22.505 1.00 87.69 233 ARG A N 1
ATOM 1821 C CA . ARG A 1 233 ? -13.889 2.181 23.917 1.00 87.69 233 ARG A CA 1
ATOM 1822 C C . ARG A 1 233 ? -13.234 1.139 24.831 1.00 87.69 233 ARG A C 1
ATOM 1824 O O . ARG A 1 233 ? -12.601 1.519 25.814 1.00 87.69 233 ARG A O 1
ATOM 1831 N N . GLY A 1 234 ? -13.379 -0.148 24.517 1.00 89.00 234 GLY A N 1
ATOM 1832 C CA . GLY A 1 234 ? -12.676 -1.234 25.202 1.00 89.00 234 GLY A CA 1
ATOM 1833 C C . GLY A 1 234 ? -11.159 -1.098 25.066 1.00 89.00 234 GLY A C 1
ATOM 1834 O O . GLY A 1 234 ? -10.458 -1.080 26.078 1.00 89.00 234 GLY A O 1
ATOM 1835 N N . ASP A 1 235 ? -10.667 -0.885 23.846 1.00 89.19 235 ASP A N 1
ATOM 1836 C CA . ASP A 1 235 ? -9.235 -0.678 23.582 1.00 89.19 235 ASP A CA 1
ATOM 1837 C C . ASP A 1 235 ? -8.692 0.567 24.303 1.00 89.19 235 ASP A C 1
ATOM 1839 O O . ASP A 1 235 ? -7.634 0.524 24.934 1.00 89.19 235 ASP A O 1
ATOM 1843 N N . LEU A 1 236 ? -9.448 1.671 24.301 1.00 86.69 236 LEU A N 1
ATOM 1844 C CA . LEU A 1 236 ? -9.095 2.883 25.048 1.00 86.69 236 LEU A CA 1
ATOM 1845 C C . LEU A 1 236 ? -9.029 2.642 26.561 1.00 86.69 236 LEU A C 1
ATOM 1847 O O . LEU A 1 236 ? -8.178 3.221 27.236 1.00 86.69 236 LEU A O 1
ATOM 1851 N N . CYS A 1 237 ? -9.889 1.779 27.105 1.00 85.50 237 CYS A N 1
ATOM 1852 C CA . CYS A 1 237 ? -9.829 1.391 28.513 1.00 85.50 237 CYS A CA 1
ATOM 1853 C C . CYS A 1 237 ? -8.544 0.609 28.822 1.00 85.50 237 CYS A C 1
ATOM 1855 O O . CYS A 1 237 ? -7.900 0.874 29.837 1.00 85.50 237 CYS A O 1
ATOM 1857 N N . ILE A 1 238 ? -8.114 -0.290 27.928 1.00 89.69 238 ILE A N 1
ATOM 1858 C CA . ILE A 1 238 ? -6.835 -1.006 28.061 1.00 89.69 238 ILE A CA 1
ATOM 1859 C C . ILE A 1 238 ? -5.669 -0.012 28.085 1.00 89.69 238 ILE A C 1
ATOM 1861 O O . ILE A 1 238 ? -4.824 -0.090 28.978 1.00 89.69 238 ILE A O 1
ATOM 1865 N N . VAL A 1 239 ? -5.650 0.951 27.156 1.00 87.25 239 VAL A N 1
ATOM 1866 C CA . VAL A 1 239 ? -4.626 2.009 27.113 1.00 87.25 239 VAL A CA 1
ATOM 1867 C C . VAL A 1 239 ? -4.634 2.821 28.407 1.00 87.25 239 VAL A C 1
ATOM 1869 O O . VAL A 1 239 ? -3.587 3.003 29.022 1.00 87.25 239 VAL A O 1
ATOM 1872 N N . SER A 1 240 ? -5.806 3.259 28.867 1.00 82.94 240 SER A N 1
ATOM 1873 C CA . SER A 1 240 ? -5.941 4.033 30.104 1.00 82.94 240 SER A CA 1
ATOM 1874 C C . SER A 1 240 ? -5.436 3.265 31.331 1.00 82.94 240 SER A C 1
ATOM 1876 O O . SER A 1 240 ? -4.686 3.826 32.130 1.00 82.94 240 SER A O 1
ATOM 1878 N N . ASN A 1 241 ? -5.773 1.979 31.454 1.00 86.69 241 ASN A N 1
ATOM 1879 C CA . ASN A 1 241 ? -5.301 1.126 32.545 1.00 86.69 241 ASN A CA 1
ATOM 1880 C C . ASN A 1 241 ? -3.783 0.908 32.494 1.00 86.69 241 ASN A C 1
ATOM 1882 O O . ASN A 1 241 ? -3.128 0.871 33.535 1.00 86.69 241 ASN A O 1
ATOM 1886 N N . ALA A 1 242 ? -3.209 0.763 31.296 1.00 88.25 242 ALA A N 1
ATOM 1887 C CA . ALA A 1 242 ? -1.765 0.648 31.126 1.00 88.25 242 ALA A CA 1
ATOM 1888 C C . ALA A 1 242 ? -1.049 1.942 31.540 1.00 88.25 242 ALA A C 1
ATOM 1890 O O . ALA A 1 242 ? -0.069 1.881 32.277 1.00 88.25 242 ALA A O 1
ATOM 1891 N N . LEU A 1 243 ? -1.573 3.105 31.141 1.00 84.25 243 LEU A N 1
ATOM 1892 C CA . LEU A 1 243 ? -1.023 4.407 31.530 1.00 84.25 243 LEU A CA 1
ATOM 1893 C C . LEU A 1 243 ? -1.068 4.630 33.042 1.00 84.25 243 LEU A C 1
ATOM 1895 O O . LEU A 1 243 ? -0.093 5.117 33.605 1.00 84.25 243 LEU A O 1
ATOM 1899 N N . ALA A 1 244 ? -2.161 4.236 33.702 1.00 82.50 244 ALA A N 1
ATOM 1900 C CA . ALA A 1 244 ? -2.269 4.318 35.156 1.00 82.50 244 ALA A CA 1
ATOM 1901 C C . ALA A 1 244 ? -1.166 3.500 35.852 1.00 82.50 244 ALA A C 1
ATOM 1903 O O . ALA A 1 244 ? -0.452 4.032 36.696 1.00 82.50 244 ALA A O 1
ATOM 1904 N N . LYS A 1 245 ? -0.959 2.245 35.427 1.00 87.06 245 LYS A N 1
ATOM 1905 C CA . LYS A 1 245 ? 0.095 1.371 35.973 1.00 87.06 245 LYS A CA 1
ATOM 1906 C C . LYS A 1 245 ? 1.504 1.898 35.719 1.00 87.06 245 LYS A C 1
ATOM 1908 O O . LYS A 1 245 ? 2.368 1.760 36.575 1.00 87.06 245 LYS A O 1
ATOM 1913 N N . ILE A 1 246 ? 1.748 2.473 34.542 1.00 86.06 246 ILE A N 1
ATOM 1914 C CA . ILE A 1 246 ? 3.056 3.043 34.205 1.00 86.06 246 ILE A CA 1
ATOM 1915 C C . ILE A 1 246 ? 3.332 4.271 35.078 1.00 86.06 246 ILE A C 1
ATOM 1917 O O . ILE A 1 246 ? 4.423 4.383 35.619 1.00 86.06 246 ILE A O 1
ATOM 1921 N N . ARG A 1 247 ? 2.340 5.145 35.283 1.00 81.94 247 ARG A N 1
ATOM 1922 C CA . ARG A 1 247 ? 2.476 6.335 36.135 1.00 81.94 247 ARG A CA 1
ATOM 1923 C C . ARG A 1 247 ? 2.802 5.995 37.594 1.00 81.94 247 ARG A C 1
ATOM 1925 O O . ARG A 1 247 ? 3.504 6.756 38.244 1.00 81.94 247 ARG A O 1
ATOM 1932 N N . GLU A 1 248 ? 2.307 4.869 38.106 1.00 83.12 248 GLU A N 1
ATOM 1933 C CA . GLU A 1 248 ? 2.659 4.374 39.448 1.00 83.12 248 GLU A CA 1
ATOM 1934 C C . GLU A 1 248 ? 4.130 3.929 39.559 1.00 83.12 248 GLU A C 1
ATOM 1936 O O . GLU A 1 248 ? 4.665 3.865 40.663 1.00 83.12 248 GLU A O 1
ATOM 1941 N N . GLN A 1 249 ? 4.781 3.606 38.437 1.00 82.81 249 GLN A N 1
ATOM 1942 C CA . GLN A 1 249 ? 6.162 3.109 38.383 1.00 82.81 249 GLN A CA 1
ATOM 1943 C C . GLN A 1 249 ? 7.164 4.156 37.876 1.00 82.81 249 GLN A C 1
ATOM 1945 O O . GLN A 1 249 ? 8.348 4.069 38.195 1.00 82.81 249 GLN A O 1
ATOM 1950 N N . ASP A 1 250 ? 6.700 5.128 37.092 1.00 80.69 250 ASP A N 1
ATOM 1951 C CA . ASP A 1 250 ? 7.501 6.179 36.475 1.00 80.69 250 ASP A CA 1
ATOM 1952 C C . ASP A 1 250 ? 6.683 7.481 36.389 1.00 80.69 250 ASP A C 1
ATOM 1954 O O . ASP A 1 250 ? 5.787 7.638 35.554 1.00 80.69 250 ASP A O 1
ATOM 1958 N N . GLU A 1 251 ? 7.003 8.435 37.266 1.00 73.69 251 GLU A N 1
ATOM 1959 C CA . GLU A 1 251 ? 6.338 9.743 37.336 1.00 73.69 251 GLU A CA 1
ATOM 1960 C C . GLU A 1 251 ? 6.673 10.660 36.145 1.00 73.69 251 GLU A C 1
ATOM 1962 O O . GLU A 1 251 ? 6.045 11.706 35.985 1.00 73.69 251 GLU A O 1
ATOM 1967 N N . THR A 1 252 ? 7.639 10.291 35.294 1.00 78.81 252 THR A N 1
ATOM 1968 C CA . THR A 1 252 ? 8.083 11.121 34.159 1.00 78.81 252 THR A CA 1
ATOM 1969 C C . THR A 1 252 ? 7.254 10.925 32.888 1.00 78.81 252 THR A C 1
ATOM 1971 O O . THR A 1 252 ? 7.461 11.629 31.896 1.00 78.81 252 THR A O 1
ATOM 1974 N N . VAL A 1 253 ? 6.296 9.993 32.895 1.00 77.44 253 VAL A N 1
ATOM 1975 C CA . VAL A 1 253 ? 5.478 9.687 31.718 1.00 77.44 253 VAL A CA 1
ATOM 1976 C C . VAL A 1 253 ? 4.453 10.786 31.436 1.00 77.44 253 VAL A C 1
ATOM 1978 O O . VAL A 1 253 ? 3.576 11.078 32.248 1.00 77.44 253 VAL A O 1
ATOM 1981 N N . ASP A 1 254 ? 4.523 11.347 30.226 1.00 75.38 254 ASP A N 1
ATOM 1982 C CA . ASP A 1 254 ? 3.608 12.376 29.720 1.00 75.38 254 ASP A CA 1
ATOM 1983 C C . ASP A 1 254 ? 2.233 11.792 29.340 1.00 75.38 254 ASP A C 1
ATOM 1985 O O . ASP A 1 254 ? 1.905 11.534 28.178 1.00 75.38 254 ASP A O 1
ATOM 1989 N N . VAL A 1 255 ? 1.406 11.554 30.357 1.00 72.69 255 VAL A N 1
ATOM 1990 C CA . VAL A 1 255 ? 0.036 11.044 30.195 1.00 72.69 255 VAL A CA 1
ATOM 1991 C C . VAL A 1 255 ? -0.851 12.034 29.427 1.00 72.69 255 VAL A C 1
ATOM 1993 O O . VAL A 1 255 ? -1.744 11.621 28.683 1.00 72.69 255 VAL A O 1
ATOM 1996 N N . GLU A 1 256 ? -0.613 13.336 29.575 1.00 69.38 256 GLU A N 1
ATOM 1997 C CA . GLU A 1 256 ? -1.442 14.387 28.981 1.00 69.38 256 GLU A CA 1
ATOM 1998 C C . GLU A 1 256 ? -1.172 14.547 27.476 1.00 69.38 256 GLU A C 1
ATOM 2000 O O . GLU A 1 256 ? -2.112 14.664 26.677 1.00 69.38 256 GLU A O 1
ATOM 2005 N N . GLY A 1 257 ? 0.089 14.412 27.055 1.00 71.38 257 GLY A N 1
ATOM 2006 C CA . GLY A 1 257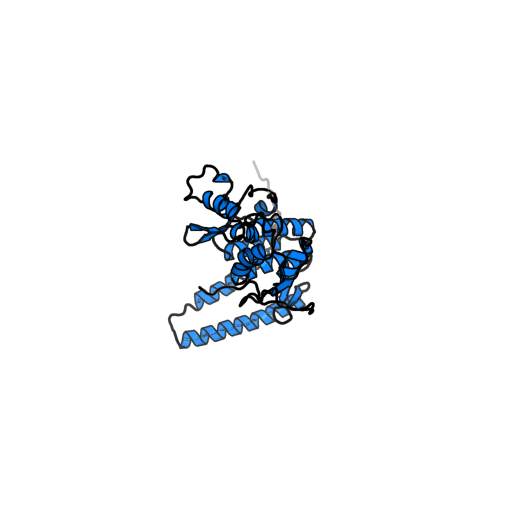 ? 0.470 14.291 25.649 1.00 71.38 257 GLY A CA 1
ATOM 2007 C C . GLY A 1 257 ? -0.132 13.051 24.982 1.00 71.38 257 GLY A C 1
ATOM 2008 O O . GLY A 1 257 ? -0.697 13.144 23.887 1.00 71.38 257 GLY A O 1
ATOM 2009 N N . LEU A 1 258 ? -0.119 11.901 25.665 1.00 71.75 258 LEU A N 1
ATOM 2010 C CA . LEU A 1 258 ? -0.728 10.664 25.156 1.00 71.75 258 LEU A CA 1
ATOM 2011 C C . LEU A 1 258 ? -2.259 10.767 25.047 1.00 71.75 258 LEU A C 1
ATOM 2013 O O . LEU A 1 258 ? -2.838 10.341 24.045 1.00 71.75 258 LEU A O 1
ATOM 2017 N N . ALA A 1 259 ? -2.924 11.399 26.016 1.00 67.88 259 ALA A N 1
ATOM 2018 C CA . ALA A 1 259 ? -4.361 11.673 25.947 1.00 67.88 259 ALA A CA 1
ATOM 2019 C C . ALA A 1 259 ? -4.722 12.642 24.804 1.00 67.88 259 ALA A C 1
ATOM 2021 O O . ALA A 1 259 ? -5.779 12.517 24.178 1.00 67.88 259 ALA A O 1
ATOM 2022 N N . THR A 1 260 ? -3.839 13.591 24.492 1.00 69.44 260 THR A N 1
ATOM 2023 C CA . THR A 1 260 ? -4.023 14.542 23.388 1.00 69.44 260 THR A CA 1
ATOM 2024 C C . THR A 1 260 ? -3.942 13.857 22.019 1.00 69.44 260 THR A C 1
ATOM 2026 O O . THR A 1 260 ? -4.739 14.177 21.131 1.00 69.44 260 THR A O 1
ATOM 2029 N N . LEU A 1 261 ? -3.063 12.859 21.851 1.00 69.75 261 LEU A N 1
ATOM 2030 C CA . LEU A 1 261 ? -2.995 12.050 20.623 1.00 69.75 261 LEU A CA 1
ATOM 2031 C C . LEU A 1 261 ? -4.321 11.335 20.327 1.00 69.75 261 LEU A C 1
ATOM 2033 O O . LEU A 1 261 ? -4.759 11.309 19.176 1.00 69.75 261 LEU A O 1
ATOM 2037 N N . LEU A 1 262 ? -4.997 10.827 21.361 1.00 65.62 262 LEU A N 1
ATOM 2038 C CA . LEU A 1 2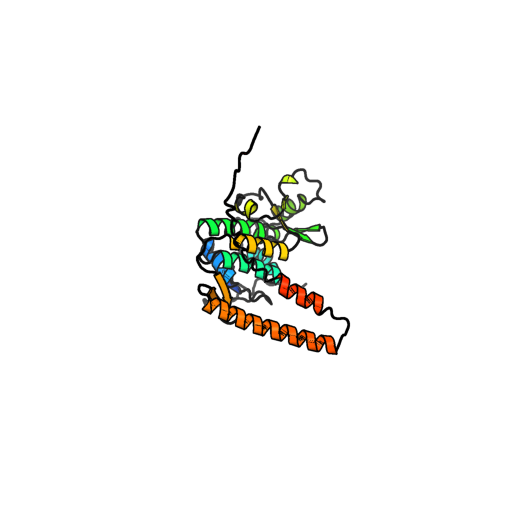62 ? -6.298 10.165 21.222 1.00 65.62 262 LEU A CA 1
ATOM 2039 C C . LEU A 1 262 ? -7.392 11.127 20.737 1.00 65.62 262 LEU A C 1
ATOM 2041 O O . LEU A 1 262 ? -8.208 10.757 19.896 1.00 65.62 262 LEU A O 1
ATOM 2045 N N . LYS A 1 263 ? -7.395 12.376 21.220 1.00 64.31 263 LYS A N 1
ATOM 2046 C CA . LYS A 1 263 ? -8.382 13.392 20.814 1.00 64.31 263 LYS A CA 1
ATOM 2047 C C . LYS A 1 263 ? -8.175 13.866 19.375 1.00 64.31 263 LYS A C 1
ATOM 2049 O O . LYS A 1 263 ? -9.150 14.051 18.651 1.00 64.31 263 LYS A O 1
ATOM 2054 N N . LYS A 1 264 ? -6.920 14.035 18.940 1.00 63.62 264 LYS A N 1
ATOM 2055 C CA . LYS A 1 264 ? -6.592 14.539 17.594 1.00 63.62 264 LYS A CA 1
ATOM 2056 C C . LYS A 1 264 ? -7.035 13.586 16.474 1.00 63.62 264 LYS A C 1
ATOM 2058 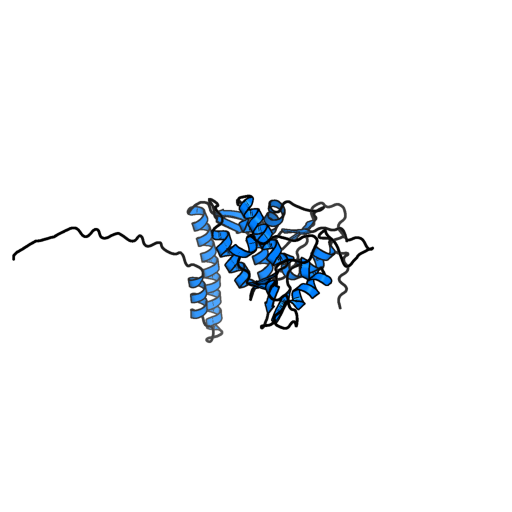O O . LYS A 1 264 ? -7.372 14.047 15.389 1.00 63.62 264 LYS A O 1
ATOM 2063 N N . GLY A 1 265 ? -7.075 12.277 16.733 1.00 58.88 265 GLY A N 1
ATOM 2064 C CA . GLY A 1 265 ? -7.484 11.272 15.744 1.00 58.88 265 GLY A CA 1
ATOM 2065 C C . GLY A 1 265 ? -8.990 11.207 15.445 1.00 58.88 265 GLY A C 1
ATOM 2066 O O . GLY A 1 265 ? -9.368 10.594 14.452 1.00 58.88 265 GLY A O 1
ATOM 2067 N N . ILE A 1 266 ? -9.850 11.820 16.272 1.00 62.91 266 ILE A N 1
ATOM 2068 C CA . ILE A 1 266 ? -11.323 11.670 16.219 1.00 62.91 266 ILE A CA 1
ATOM 2069 C C . ILE A 1 266 ? -12.006 12.927 15.643 1.00 62.91 266 ILE A C 1
ATOM 2071 O O . ILE A 1 266 ? -13.200 13.117 15.826 1.00 62.91 266 ILE A O 1
ATOM 2075 N N . GLY A 1 267 ? -11.283 13.820 14.959 1.00 48.56 267 GLY A N 1
ATOM 2076 C CA . GLY A 1 267 ? -11.846 15.067 14.422 1.00 48.56 267 GLY A CA 1
ATOM 2077 C C . GLY A 1 267 ? -13.020 14.847 13.456 1.00 48.56 267 GLY A C 1
ATOM 2078 O O . GLY A 1 267 ? -12.822 14.738 12.252 1.00 48.56 267 GLY A O 1
ATOM 2079 N N . ILE A 1 268 ? -14.243 14.790 13.986 1.00 49.28 268 ILE A N 1
ATOM 2080 C CA . ILE A 1 268 ? -15.494 14.875 13.238 1.00 49.28 268 ILE A CA 1
ATOM 2081 C C . ILE A 1 268 ? -15.786 16.367 13.123 1.00 49.28 268 ILE A C 1
ATOM 2083 O O . ILE A 1 268 ? -16.103 17.008 14.125 1.00 49.28 268 ILE A O 1
ATOM 2087 N N . GLU A 1 269 ? -15.658 16.933 11.924 1.00 43.25 269 GLU A N 1
ATOM 2088 C CA . GLU A 1 269 ? -16.144 18.287 11.663 1.00 43.25 269 GLU A CA 1
ATOM 2089 C C . GLU A 1 269 ? -17.667 18.292 11.843 1.00 43.25 269 GLU A C 1
ATOM 2091 O O . GLU A 1 269 ? -18.427 17.803 11.006 1.00 43.25 269 GLU A O 1
ATOM 2096 N N . SER A 1 270 ? -18.132 18.803 12.981 1.00 36.78 270 SER A N 1
ATOM 2097 C CA . SER A 1 270 ? -19.536 19.120 13.180 1.00 36.78 270 SER A CA 1
ATOM 2098 C C . SER A 1 270 ? -19.874 20.313 12.289 1.00 36.78 270 SER A C 1
ATOM 2100 O O . SER A 1 270 ? -19.518 21.452 12.581 1.00 36.78 270 SER A O 1
ATOM 2102 N N . GLY A 1 271 ? -20.551 20.047 11.170 1.00 34.66 271 GLY A N 1
ATOM 2103 C CA . GLY A 1 271 ? -21.072 21.086 10.289 1.00 34.66 271 GLY A CA 1
ATOM 2104 C C . GLY A 1 271 ? -22.009 22.019 11.056 1.00 34.66 271 GLY A C 1
ATOM 2105 O O . GLY A 1 271 ? -23.168 21.684 11.302 1.00 34.66 271 GLY A O 1
ATOM 2106 N N . GLN A 1 272 ? -21.514 23.194 11.445 1.00 31.84 272 GLN A N 1
ATOM 2107 C CA . GLN A 1 272 ? -22.369 24.281 11.896 1.00 31.84 272 GLN A CA 1
ATOM 2108 C C . GLN A 1 272 ? -23.042 24.902 10.675 1.00 31.84 272 GLN A C 1
ATOM 2110 O O . GLN A 1 272 ? -22.433 25.600 9.868 1.00 31.84 272 GLN A O 1
ATOM 2115 N N . ASN A 1 273 ? -24.330 24.600 10.566 1.00 32.03 273 ASN A N 1
ATOM 2116 C CA . ASN A 1 273 ? -25.291 25.234 9.685 1.00 32.03 273 ASN A CA 1
ATOM 2117 C C . ASN A 1 273 ? -25.292 26.749 9.979 1.00 32.03 273 ASN A C 1
ATOM 2119 O O . ASN A 1 273 ? -25.731 27.168 11.052 1.00 32.03 273 ASN A O 1
ATOM 2123 N N . GLN A 1 274 ? -24.768 27.573 9.065 1.00 34.66 274 GLN A N 1
ATOM 2124 C CA . GLN A 1 274 ? -24.913 29.028 9.146 1.00 34.66 274 GLN A CA 1
ATOM 2125 C C . GLN A 1 274 ? -26.392 29.371 8.941 1.00 34.66 274 GLN A C 1
ATOM 2127 O O . GLN A 1 274 ? -26.897 29.395 7.821 1.00 34.66 274 GLN A O 1
ATOM 2132 N N . GLY A 1 275 ? -27.099 29.612 10.044 1.00 30.75 275 GLY A N 1
ATOM 2133 C CA . GLY A 1 275 ? -28.411 30.241 10.023 1.00 30.75 275 GLY A CA 1
ATOM 2134 C C . GLY A 1 275 ? -28.270 31.672 9.515 1.00 30.75 275 GLY A C 1
ATOM 2135 O O . GLY A 1 275 ? -27.738 32.531 10.217 1.00 30.75 275 GLY A O 1
ATOM 2136 N N . GLY A 1 276 ? -28.732 31.916 8.290 1.00 30.27 276 GLY A N 1
ATOM 2137 C CA . GLY A 1 276 ? -28.883 33.258 7.746 1.00 30.27 276 GLY A CA 1
ATOM 2138 C C . GLY A 1 276 ? -29.832 34.073 8.620 1.00 30.27 276 GLY A C 1
ATOM 2139 O O . GLY A 1 276 ? -31.022 33.773 8.707 1.00 30.27 276 GLY A O 1
ATOM 2140 N N . LYS A 1 277 ? -29.301 35.117 9.262 1.00 31.30 277 LYS A N 1
ATOM 2141 C CA . LYS A 1 277 ? -30.110 36.242 9.727 1.00 31.30 277 LYS A CA 1
ATOM 2142 C C . LYS A 1 277 ? -30.640 36.963 8.493 1.00 31.30 277 LYS A C 1
ATOM 2144 O O . LYS A 1 277 ? -29.884 37.609 7.774 1.00 31.30 277 LYS A O 1
ATOM 2149 N N . VAL A 1 278 ? -31.934 36.815 8.242 1.00 34.69 278 VAL A N 1
ATOM 2150 C CA . VAL A 1 278 ? -32.689 37.749 7.411 1.00 34.69 278 VAL A CA 1
ATOM 2151 C C . VAL A 1 278 ? -33.067 38.905 8.330 1.00 34.69 278 VAL A C 1
ATOM 2153 O O . VAL A 1 278 ? -34.026 38.799 9.092 1.00 34.69 278 VAL A O 1
ATOM 2156 N N . ASP A 1 279 ? -32.273 39.973 8.307 1.00 33.91 279 ASP A N 1
ATOM 2157 C CA . ASP A 1 279 ? -32.649 41.241 8.928 1.00 33.91 279 ASP A CA 1
ATOM 2158 C C . ASP A 1 279 ? -33.650 41.946 7.994 1.00 33.91 279 ASP A C 1
ATOM 2160 O O . ASP A 1 279 ? -33.322 42.350 6.878 1.00 33.91 279 ASP A O 1
ATOM 2164 N N . ASN A 1 280 ? -34.902 42.020 8.448 1.00 32.25 280 ASN A N 1
ATOM 2165 C CA . ASN A 1 280 ? -35.971 42.844 7.886 1.00 32.25 280 ASN A CA 1
ATOM 2166 C C . ASN A 1 280 ? -36.050 44.171 8.659 1.00 32.25 280 ASN A C 1
ATOM 2168 O O . ASN A 1 280 ? -35.845 44.164 9.871 1.00 32.25 280 ASN A O 1
ATOM 2172 N N . ALA A 1 281 ? -36.497 45.223 7.955 1.00 33.25 281 ALA A N 1
ATOM 2173 C CA . ALA A 1 281 ? -36.847 46.575 8.427 1.00 33.25 281 ALA A CA 1
ATOM 2174 C C . ALA A 1 281 ? -35.636 47.504 8.685 1.00 33.25 281 ALA A C 1
ATOM 2176 O O . ALA A 1 281 ? -34.649 47.101 9.276 1.00 33.25 281 ALA A O 1
ATOM 2177 N N . GLU A 1 282 ? -35.591 48.769 8.263 1.00 35.47 282 GLU A N 1
ATOM 2178 C CA . GLU A 1 282 ? -36.631 49.717 7.853 1.00 35.47 282 GLU A CA 1
ATOM 2179 C C . GLU A 1 282 ? -35.924 50.895 7.151 1.00 35.47 282 GLU A C 1
ATOM 2181 O O . GLU A 1 282 ? -34.946 51.431 7.672 1.00 35.47 282 GLU A O 1
ATOM 2186 N N . ASN A 1 283 ? -36.394 51.306 5.969 1.00 34.94 283 ASN A N 1
ATOM 2187 C CA . ASN A 1 283 ? -35.907 52.508 5.289 1.00 34.94 283 ASN A CA 1
ATOM 2188 C C . ASN A 1 283 ? -36.879 53.656 5.587 1.00 34.94 283 ASN A C 1
ATOM 2190 O O . ASN A 1 283 ? -37.900 53.808 4.917 1.00 34.94 283 ASN A O 1
ATOM 2194 N N . SER A 1 284 ? -36.583 54.433 6.626 1.00 36.53 284 SER A N 1
ATOM 2195 C CA . SER A 1 284 ? -37.267 55.688 6.931 1.00 36.53 284 SER A CA 1
ATOM 2196 C C . SER A 1 284 ? -36.553 56.844 6.228 1.00 36.53 284 SER A C 1
ATOM 2198 O O . SER A 1 284 ? -35.559 57.375 6.722 1.00 36.53 284 SER A O 1
ATOM 2200 N N 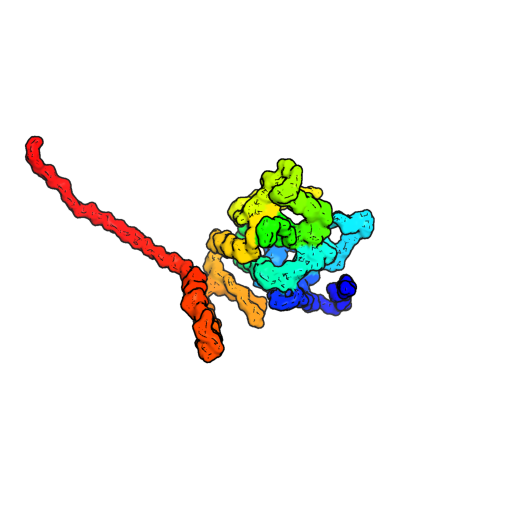. THR A 1 285 ? -37.076 57.251 5.075 1.00 36.31 285 THR A N 1
ATOM 2201 C CA . THR A 1 285 ? -36.827 58.571 4.484 1.00 36.31 285 THR A CA 1
ATOM 2202 C C . THR A 1 285 ? -37.447 59.652 5.365 1.00 36.31 285 THR A C 1
ATOM 2204 O O . THR A 1 285 ? -38.657 59.633 5.585 1.00 36.31 285 THR A O 1
ATOM 2207 N N . ASN A 1 286 ? -36.640 60.611 5.823 1.00 35.88 286 ASN A N 1
ATOM 2208 C CA . ASN A 1 286 ? -37.117 61.870 6.392 1.00 35.88 286 ASN A CA 1
ATOM 2209 C C . ASN A 1 286 ? -36.186 63.029 5.981 1.00 35.88 286 ASN A C 1
ATOM 2211 O O . ASN A 1 286 ? -34.991 62.984 6.255 1.00 35.88 286 ASN A O 1
ATOM 2215 N N . ASN A 1 287 ? -36.796 64.040 5.354 1.00 36.69 287 ASN A N 1
ATOM 2216 C CA . ASN A 1 287 ? -36.478 65.477 5.330 1.00 36.69 287 ASN A CA 1
ATOM 2217 C C . ASN A 1 287 ? -35.036 65.955 5.058 1.00 36.69 287 ASN A C 1
ATOM 2219 O O . ASN A 1 287 ? -34.235 66.057 5.985 1.00 36.69 287 ASN A O 1
ATOM 2223 N N . ASN A 1 288 ? -34.761 66.407 3.828 1.00 33.44 288 ASN A N 1
ATOM 2224 C CA . ASN A 1 288 ? -34.717 67.829 3.412 1.00 33.44 288 ASN A CA 1
ATOM 2225 C C . ASN A 1 288 ? -34.263 67.944 1.951 1.00 33.44 288 ASN A C 1
ATOM 2227 O O . ASN A 1 288 ? -33.258 67.287 1.601 1.00 33.44 288 ASN A O 1
#

Mean predicted aligned error: 10.41 Å

InterPro domains:
  IPR001273 Aromatic amino acid hydroxylase [PTHR11473] (24-250)
  IPR018301 Aromatic amino acid hydroxylase, iron/copper binding site [PS00367] (68-79)
  IPR019774 Aromatic amino acid hydroxylase, C-terminal [PF00351] (24-243)
  IPR019774 Aromatic amino acid hydroxylase, C-terminal [PR00372] (25-47)
  IPR019774 Aromatic amino acid hydroxylase, C-terminal [PR00372] (89-108)
  IPR019774 Aromatic amino acid hydroxylase, C-terminal [PR00372] (129-147)
  IPR019774 Aromatic amino acid hydroxylase, C-terminal [PR00372] (203-221)
  IPR019774 Aromatic amino acid hydroxylase, C-terminal [PS51410] (1-247)
  IPR036329 Aromatic amino acid monoxygenase, C-terminal domain superfamily [SSF56534] (24-246)
  IPR036951 Aromatic amino acid hydroxylase superfamily [G3DSA:1.10.800.10] (18-247)